Protein AF-0000000074538799 (afdb_homodimer)

InterPro domains:
  IPR007418 Protein of unknown function DUF474 [PIRSF015875] (1-147)

Sequence (294 aa):
MSDMYDYLKIVHIFSAIIFLGYVFFDVVIFSRLKGVLGDDFMRVKQAIGSRAIKIMPICLLLLVMTGGMMMSTWVGSKAGGYFETPLQKVFMAKVILALLIACGVIFNLTHKAFGKQPPRFMREHFHKIVLVFGFFIVLFAKVMFMVMSDMYDYLKIVHIFSAIIFLGYVFFDVVIFSRLKGVLGDDFMRVKQAIGSRAIKIMPICLLLLVMTGGMMMSTWVGSKAGGYFETPLQKVFMAKVILALLIACGVIFNLTHKAFGKQPPRFMREHFHKIVLVFGFFIVLFAKVMFMV

Solvent-accessible surface area (backbone atoms only — not comparable to full-atom values): 15377 Å² total; per-residue (Å²): 122,69,63,64,50,51,54,37,48,50,55,29,51,54,26,47,23,49,45,53,7,42,35,46,40,47,57,66,50,54,60,66,36,44,78,79,44,48,86,46,33,63,58,49,50,49,56,52,46,66,52,46,63,73,47,45,59,56,27,49,50,46,32,54,51,36,50,56,66,54,39,59,72,61,25,36,81,87,51,69,33,59,70,75,45,72,33,26,44,38,46,47,50,32,50,51,47,52,49,51,47,50,51,50,51,51,53,50,50,53,30,47,72,71,72,38,78,57,56,67,66,54,71,72,39,39,52,54,50,47,44,54,46,48,52,51,33,59,50,30,67,56,48,27,74,75,90,121,70,64,64,50,51,54,37,48,50,55,28,50,54,25,46,22,50,44,54,7,42,37,45,39,48,58,66,50,53,61,68,37,45,79,80,44,49,85,46,32,62,57,50,50,49,54,50,48,65,52,45,63,72,46,44,58,55,26,50,51,48,32,55,51,34,49,56,64,53,38,60,72,60,26,36,82,88,50,68,33,59,69,72,46,70,32,27,42,38,46,46,52,30,50,51,47,51,50,51,47,51,51,49,52,50,52,48,51,53,30,48,73,70,72,37,77,57,56,66,66,54,70,71,39,41,52,55,49,48,44,54,47,47,51,50,32,59,49,30,68,55,48,27,75,76,90

Radius of gyration: 20.39 Å; Cα contacts (8 Å, |Δi|>4): 268; chains: 2; bounding box: 51×55×40 Å

Secondary structure (DSSP, 8-state):
-HHHHHHHHHHHHHHHHHHHHHHHIIIIIGGGGHHHHGGGHHHHHHHHHHHHTTTHHHHHHHHHHHHHHHHHHHSBTTTTBSSSSHHHHHHHHHHHHHHHHHHHHHHHHHHHHTTPPPPHHHHHHHHHHHHHHHHHHHHHHHHTTT-/-HHHHHHHHHHHHHHHHHHHHHHHIIIIIGGGGHHHHGGGHHHHHHHHHHHHTTTHHHHHHHHHHHHHHHHHHHSBTTTTBSSSSHHHHHHHHHHHHHHHHHHHHHHHHHHHHTTPPPPHHHHHHHHHHHHHHHHHHHHHHHHTTT-

Foldseek 3Di:
DVPVLVVLVVLLVVLLCVQLVVLCCVPPPLVVCCVVCPPCSVVVVVVVVVVCVVPNLVSLVSNLVSLVVNVVVCADPVNPHQCDDLLSVLSVLLNVLSVVLNVLVVVCVVCVVVVHHPDPCCVVCVSVSNNVSSVSSVVSVPVSVVD/DVPVLVVLVVLLVVLLCVQLVVLCCVPPPLVVCCVVCPPCSVVVVVVVVVVCVVPNLVSLVSNLVSLVVNVVVCADPVNPHQCDDLLSVLSVLLNVLSVVLNVLVVVCVVCVVVVHHPDPCCVVCVSVSNNVSSVSSVVSVVVSVVD

Organism: Campylobacter curvus (strain 525.92) (NCBI:txid360105)

Structure (mmCIF, N/CA/C/O backbone):
data_AF-0000000074538799-model_v1
#
loop_
_entity.id
_entity.type
_entity.pdbx_description
1 polymer 'Membrane protein'
#
loop_
_atom_site.group_PDB
_atom_site.id
_atom_site.type_symbol
_atom_site.label_atom_id
_atom_site.label_alt_id
_atom_site.label_comp_id
_atom_site.label_asym_id
_atom_site.label_entity_id
_atom_site.label_seq_id
_atom_site.pdbx_PDB_ins_code
_atom_site.Cartn_x
_atom_site.Cartn_y
_atom_site.Cartn_z
_atom_site.occupancy
_atom_site.B_iso_or_equiv
_atom_site.auth_seq_id
_atom_site.auth_comp_id
_atom_site.auth_asym_id
_atom_site.auth_atom_id
_atom_site.pdbx_PDB_model_num
ATOM 1 N N . MET A 1 1 ? 10.828 -26.266 0.924 1 48 1 MET A N 1
ATOM 2 C CA . MET A 1 1 ? 11.383 -25 0.458 1 48 1 MET A CA 1
ATOM 3 C C . MET A 1 1 ? 10.281 -23.984 0.191 1 48 1 MET A C 1
ATOM 5 O O . MET A 1 1 ? 10.516 -22.766 0.242 1 48 1 MET A O 1
ATOM 9 N N . SER A 1 2 ? 8.93 -24.516 0.041 1 70.88 2 SER A N 1
ATOM 10 C CA . SER A 1 2 ? 7.707 -23.875 -0.432 1 70.88 2 SER A CA 1
ATOM 11 C C . SER A 1 2 ? 7.043 -23.062 0.678 1 70.88 2 SER A C 1
ATOM 13 O O . SER A 1 2 ? 6.652 -21.906 0.466 1 70.88 2 SER A O 1
ATOM 15 N N . ASP A 1 3 ? 7.398 -23.531 1.968 1 79.62 3 ASP A N 1
ATOM 16 C CA . ASP A 1 3 ? 6.656 -22.875 3.045 1 79.62 3 ASP A CA 1
ATOM 17 C C . ASP A 1 3 ? 7.312 -21.562 3.455 1 79.62 3 ASP A C 1
ATOM 19 O O . ASP A 1 3 ? 6.641 -20.547 3.57 1 79.62 3 ASP A O 1
ATOM 23 N N . MET A 1 4 ? 8.656 -21.641 3.602 1 86.56 4 MET A N 1
ATOM 24 C CA . MET A 1 4 ? 9.367 -20.422 4.008 1 86.56 4 MET A CA 1
ATOM 25 C C . MET A 1 4 ? 9.195 -19.328 2.965 1 86.56 4 MET A C 1
ATOM 27 O O . MET A 1 4 ? 9.039 -18.156 3.314 1 86.56 4 MET A O 1
ATOM 31 N N . TYR A 1 5 ? 9.164 -19.719 1.785 1 90.81 5 TYR A N 1
ATOM 32 C CA . TYR A 1 5 ? 9.008 -18.781 0.681 1 90.81 5 TYR A CA 1
ATOM 33 C C . TYR A 1 5 ? 7.668 -18.062 0.772 1 90.81 5 TYR A C 1
ATOM 35 O O . TYR A 1 5 ? 7.602 -16.844 0.596 1 90.81 5 TYR A O 1
ATOM 43 N N . ASP A 1 6 ? 6.746 -18.719 1.155 1 92.44 6 ASP A N 1
ATOM 44 C CA . ASP A 1 6 ? 5.414 -18.125 1.217 1 92.44 6 ASP A CA 1
ATOM 45 C C . ASP A 1 6 ? 5.293 -17.156 2.391 1 92.44 6 ASP A C 1
ATOM 47 O O . ASP A 1 6 ? 4.617 -16.141 2.291 1 92.44 6 ASP A O 1
ATOM 51 N N . TYR A 1 7 ? 5.973 -17.531 3.438 1 93.69 7 TYR A N 1
ATOM 52 C CA . TYR A 1 7 ? 5.961 -16.641 4.586 1 93.69 7 TYR A CA 1
ATOM 53 C C . TYR A 1 7 ? 6.73 -15.359 4.281 1 93.69 7 TYR A C 1
ATOM 55 O O . TYR A 1 7 ? 6.324 -14.266 4.699 1 93.69 7 TYR A O 1
ATOM 63 N N . LEU A 1 8 ? 7.797 -15.547 3.564 1 95.69 8 LEU A N 1
ATOM 64 C CA . LEU A 1 8 ? 8.578 -14.375 3.17 1 95.69 8 LEU A CA 1
ATOM 65 C C . LEU A 1 8 ? 7.77 -13.469 2.244 1 95.69 8 LEU A C 1
ATOM 67 O O . LEU A 1 8 ? 7.82 -12.242 2.367 1 95.69 8 LEU A O 1
ATOM 71 N N . LYS A 1 9 ? 6.988 -14.102 1.446 1 95.69 9 LYS A N 1
ATOM 72 C CA . LYS A 1 9 ? 6.141 -13.352 0.518 1 95.69 9 LYS A CA 1
ATOM 73 C C . LYS A 1 9 ? 5.102 -12.523 1.265 1 95.69 9 LYS A C 1
ATOM 75 O O . LYS A 1 9 ? 4.797 -11.398 0.871 1 95.69 9 LYS A O 1
ATOM 80 N N . ILE A 1 10 ? 4.586 -13.023 2.291 1 96.19 10 ILE A N 1
ATOM 81 C CA . ILE A 1 10 ? 3.576 -12.336 3.086 1 96.19 10 ILE A CA 1
ATOM 82 C C . ILE A 1 10 ? 4.18 -11.086 3.721 1 96.19 10 ILE A C 1
ATOM 84 O O . ILE A 1 10 ? 3.631 -9.992 3.596 1 96.19 10 ILE A O 1
ATOM 88 N N . VAL A 1 11 ? 5.312 -11.312 4.336 1 97.06 11 VAL A N 1
ATOM 89 C CA . VAL A 1 11 ? 5.98 -10.188 4.98 1 97.06 11 VAL A CA 1
ATOM 90 C C . VAL A 1 11 ? 6.355 -9.141 3.934 1 97.06 11 VAL A C 1
ATOM 92 O O . VAL A 1 11 ? 6.188 -7.938 4.156 1 97.06 11 VAL A O 1
ATOM 95 N N . HIS A 1 12 ? 6.836 -9.641 2.85 1 97.81 12 HIS A N 1
ATOM 96 C CA . HIS A 1 12 ? 7.258 -8.758 1.764 1 97.81 12 HIS A CA 1
ATOM 97 C C . HIS A 1 12 ? 6.094 -7.914 1.259 1 97.81 12 HIS A C 1
ATOM 99 O O . HIS A 1 12 ? 6.215 -6.691 1.147 1 97.81 12 HIS A O 1
ATOM 105 N N . ILE A 1 13 ? 4.949 -8.492 1.075 1 97.56 13 ILE A N 1
ATOM 106 C CA . ILE A 1 13 ? 3.799 -7.801 0.506 1 97.56 13 ILE A CA 1
ATOM 107 C C . ILE A 1 13 ? 3.275 -6.77 1.501 1 97.56 13 ILE A C 1
ATOM 109 O O . ILE A 1 13 ? 2.936 -5.645 1.118 1 97.56 13 ILE A O 1
ATOM 113 N N . PHE A 1 14 ? 3.246 -7.109 2.723 1 98.12 14 PHE A N 1
ATOM 114 C CA . PHE A 1 14 ? 2.797 -6.16 3.732 1 98.12 14 PHE A CA 1
ATOM 115 C C . PHE A 1 14 ? 3.732 -4.957 3.797 1 98.12 14 PHE A C 1
ATOM 117 O O . PHE A 1 14 ? 3.277 -3.812 3.85 1 98.12 14 PHE A O 1
ATOM 124 N N . SER A 1 15 ? 4.996 -5.23 3.789 1 98.12 15 SER A N 1
ATOM 125 C CA . SER A 1 15 ? 5.98 -4.152 3.826 1 98.12 15 SER A CA 1
ATOM 126 C C . SER A 1 15 ? 5.875 -3.268 2.588 1 98.12 15 SER A C 1
ATOM 128 O O . SER A 1 15 ? 6.004 -2.045 2.682 1 98.12 15 SER A O 1
ATOM 130 N N . ALA A 1 16 ? 5.633 -3.885 1.452 1 98.25 16 ALA A N 1
ATOM 131 C CA . ALA A 1 16 ? 5.496 -3.137 0.206 1 98.25 16 ALA A CA 1
ATOM 132 C C . ALA A 1 16 ? 4.27 -2.23 0.241 1 98.25 16 ALA A C 1
ATOM 134 O O . ALA A 1 16 ? 4.32 -1.085 -0.214 1 98.25 16 ALA A O 1
ATOM 135 N N . ILE A 1 17 ? 3.205 -2.668 0.798 1 98.44 17 ILE A N 1
ATOM 136 C CA . ILE A 1 17 ? 1.965 -1.905 0.893 1 98.44 17 ILE A CA 1
ATOM 137 C C . ILE A 1 17 ? 2.186 -0.668 1.76 1 98.44 17 ILE A C 1
ATOM 139 O O . ILE A 1 17 ? 1.803 0.441 1.378 1 98.44 17 ILE A O 1
ATOM 143 N N . ILE A 1 18 ? 2.852 -0.889 2.848 1 98.12 18 ILE A N 1
ATOM 144 C CA . ILE A 1 18 ? 3.068 0.213 3.779 1 98.12 18 ILE A CA 1
ATOM 145 C C . ILE A 1 18 ? 4.043 1.218 3.172 1 98.12 18 ILE A C 1
ATOM 147 O O . ILE A 1 18 ? 3.781 2.424 3.17 1 98.12 18 ILE A O 1
ATOM 151 N N . PHE A 1 19 ? 5.137 0.738 2.637 1 98.44 19 PHE A N 1
ATOM 152 C CA . PHE A 1 19 ? 6.203 1.596 2.135 1 98.44 19 PHE A CA 1
ATOM 153 C C . PHE A 1 19 ? 5.734 2.387 0.919 1 98.44 19 PHE A C 1
ATOM 155 O O . PHE A 1 19 ? 5.793 3.619 0.916 1 98.44 19 PHE A O 1
ATOM 162 N N . LEU A 1 20 ? 5.23 1.694 -0.085 1 98 20 LEU A N 1
ATOM 163 C CA . LEU A 1 20 ? 4.844 2.367 -1.32 1 98 20 LEU A CA 1
ATOM 164 C C . LEU A 1 20 ? 3.541 3.137 -1.136 1 98 20 LEU A C 1
ATOM 166 O O . LEU A 1 20 ? 3.32 4.16 -1.788 1 98 20 LEU A O 1
ATOM 170 N N . GLY A 1 21 ? 2.709 2.639 -0.245 1 97.5 21 GLY A N 1
ATOM 171 C CA . GLY A 1 21 ? 1.504 3.383 0.082 1 97.5 21 GLY A CA 1
ATOM 172 C C . GLY A 1 21 ? 1.788 4.754 0.665 1 97.5 21 GLY A C 1
ATOM 173 O O . GLY A 1 21 ? 1.145 5.738 0.293 1 97.5 21 GLY A O 1
ATOM 174 N N . TYR A 1 22 ? 2.74 4.809 1.587 1 97.44 22 TYR A N 1
ATOM 175 C CA . TYR A 1 22 ? 3.127 6.09 2.172 1 97.44 22 TYR A CA 1
ATOM 176 C C . TYR A 1 22 ? 3.686 7.027 1.109 1 97.44 22 TYR A C 1
ATOM 178 O O . TYR A 1 22 ? 3.361 8.219 1.09 1 97.44 22 TYR A O 1
ATOM 186 N N . VAL A 1 23 ? 4.559 6.477 0.309 1 97.12 23 VAL A N 1
ATOM 187 C CA . VAL A 1 23 ? 5.184 7.301 -0.721 1 97.12 23 VAL A CA 1
ATOM 188 C C . VAL A 1 23 ? 4.117 7.852 -1.662 1 97.12 23 VAL A C 1
ATOM 190 O O . VAL A 1 23 ? 4.184 9.008 -2.082 1 97.12 23 VAL A O 1
ATOM 193 N N . PHE A 1 24 ? 3.176 7.074 -2.031 1 97.56 24 PHE A N 1
ATOM 194 C CA . PHE A 1 24 ? 2.074 7.531 -2.871 1 97.56 24 PHE A CA 1
ATOM 195 C C . PHE A 1 24 ? 1.302 8.656 -2.189 1 97.56 24 PHE A C 1
ATOM 197 O O . PHE A 1 24 ? 0.98 9.664 -2.816 1 97.56 24 PHE A O 1
ATOM 204 N N . PHE A 1 25 ? 0.99 8.461 -0.889 1 97.31 25 PHE A N 1
ATOM 205 C CA . PHE A 1 25 ? 0.303 9.5 -0.127 1 97.31 25 PHE A CA 1
ATOM 206 C C . PHE A 1 25 ? 1.076 10.812 -0.178 1 97.31 25 PHE A C 1
ATOM 208 O O . PHE A 1 25 ? 0.503 11.859 -0.462 1 97.31 25 PHE A O 1
ATOM 215 N N . ASP A 1 26 ? 2.318 10.664 0.068 1 96.38 26 ASP A N 1
ATOM 216 C CA . ASP A 1 26 ? 3.16 11.859 0.155 1 96.38 26 ASP A CA 1
ATOM 217 C C . ASP A 1 26 ? 3.211 12.594 -1.182 1 96.38 26 ASP A C 1
ATOM 219 O O . ASP A 1 26 ? 3.012 13.812 -1.233 1 96.38 26 ASP A O 1
ATOM 223 N N . VAL A 1 27 ? 3.367 11.859 -2.217 1 96.5 27 VAL A N 1
ATOM 224 C CA . VAL A 1 27 ? 3.633 12.453 -3.525 1 96.5 27 VAL A CA 1
ATOM 225 C C . VAL A 1 27 ? 2.318 12.883 -4.176 1 96.5 27 VAL A C 1
ATOM 227 O O . VAL A 1 27 ? 2.246 13.938 -4.809 1 96.5 27 VAL A O 1
ATOM 230 N N . VAL A 1 28 ? 1.277 12.148 -4 1 96.56 28 VAL A N 1
ATOM 231 C CA . VAL A 1 28 ? 0.076 12.367 -4.801 1 96.56 28 VAL A CA 1
ATOM 232 C C . VAL A 1 28 ? -0.962 13.125 -3.971 1 96.56 28 VAL A C 1
ATOM 234 O O . VAL A 1 28 ? -1.712 13.945 -4.504 1 96.56 28 VAL A O 1
ATOM 237 N N . ILE A 1 29 ? -1.035 12.859 -2.695 1 96.25 29 ILE A N 1
ATOM 238 C CA . ILE A 1 29 ? -2.104 13.445 -1.888 1 96.25 29 ILE A CA 1
ATOM 239 C C . ILE A 1 29 ? -1.568 14.641 -1.108 1 96.25 29 ILE A C 1
ATOM 241 O O . ILE A 1 29 ? -2.01 15.773 -1.319 1 96.25 29 ILE A O 1
ATOM 245 N N . PHE A 1 30 ? -0.534 14.43 -0.367 1 96.5 30 PHE A N 1
ATOM 246 C CA . PHE A 1 30 ? -0.079 15.477 0.541 1 96.5 30 PHE A CA 1
ATOM 247 C C . PHE A 1 30 ? 0.522 16.641 -0.236 1 96.5 30 PHE A C 1
ATOM 249 O O . PHE A 1 30 ? 0.307 17.812 0.114 1 96.5 30 PHE A O 1
ATOM 256 N N . SER A 1 31 ? 1.26 16.344 -1.238 1 94.56 31 SER A N 1
ATOM 257 C CA . SER A 1 31 ? 1.945 17.375 -2.008 1 94.56 31 SER A CA 1
ATOM 258 C C . SER A 1 31 ? 0.955 18.375 -2.604 1 94.56 31 SER A C 1
ATOM 260 O O . SER A 1 31 ? 1.318 19.516 -2.91 1 94.56 31 SER A O 1
ATOM 262 N N . ARG A 1 32 ? -0.292 18 -2.695 1 95.69 32 ARG A N 1
ATOM 263 C CA . ARG A 1 32 ? -1.302 18.859 -3.305 1 95.69 32 ARG A CA 1
ATOM 264 C C . ARG A 1 32 ? -1.981 19.734 -2.258 1 95.69 32 ARG A C 1
ATOM 266 O O . ARG A 1 32 ? -2.854 20.547 -2.588 1 95.69 32 ARG A O 1
ATOM 273 N N . LEU A 1 33 ? -1.51 19.672 -1.088 1 96.38 33 LEU A N 1
ATOM 274 C CA . LEU A 1 33 ? -2.164 20.406 -0.019 1 96.38 33 LEU A CA 1
ATOM 275 C C . LEU A 1 33 ? -1.4 21.688 0.298 1 96.38 33 LEU A C 1
ATOM 277 O O . LEU A 1 33 ? -1.715 22.391 1.27 1 96.38 33 LEU A O 1
ATOM 281 N N . LYS A 1 34 ? -0.417 21.953 -0.467 1 94.44 34 LYS A N 1
ATOM 282 C CA . LYS A 1 34 ? 0.382 23.156 -0.236 1 94.44 34 LYS A CA 1
ATOM 283 C C . LYS A 1 34 ? -0.492 24.406 -0.24 1 94.44 34 LYS A C 1
ATOM 285 O O . LYS A 1 34 ? -0.35 25.266 0.627 1 94.44 34 LYS A O 1
ATOM 290 N N . GLY A 1 35 ? -1.413 24.469 -1.16 1 94.12 35 GLY A N 1
ATOM 291 C CA . GLY A 1 35 ? -2.285 25.625 -1.271 1 94.12 35 GLY A CA 1
ATOM 292 C C . GLY A 1 35 ? -3.299 25.719 -0.146 1 94.12 35 GLY A C 1
ATOM 293 O O . GLY A 1 35 ? -3.635 26.828 0.302 1 94.12 35 GLY A O 1
ATOM 294 N N . VAL A 1 36 ? -3.697 24.719 0.339 1 94 36 VAL A N 1
ATOM 295 C CA . VAL A 1 36 ? -4.746 24.656 1.351 1 94 36 VAL A CA 1
ATOM 296 C C . VAL A 1 36 ? -4.152 24.922 2.73 1 94 36 VAL A C 1
ATOM 298 O O . VAL A 1 36 ? -4.746 25.641 3.543 1 94 36 VAL A O 1
ATOM 301 N N . LEU A 1 37 ? -2.926 24.406 2.932 1 95.38 37 LEU A N 1
ATOM 302 C CA . LEU A 1 37 ? -2.316 24.516 4.25 1 95.38 37 LEU A CA 1
ATOM 303 C C . LEU A 1 37 ? -1.502 25.797 4.367 1 95.38 37 LEU A C 1
ATOM 305 O O . LEU A 1 37 ? -1.246 26.281 5.473 1 95.38 37 LEU A O 1
ATOM 309 N N . GLY A 1 38 ? -1.072 26.328 3.26 1 93.94 38 GLY A N 1
ATOM 310 C CA . GLY A 1 38 ? -0.306 27.562 3.268 1 93.94 38 GLY A CA 1
ATOM 311 C C . GLY A 1 38 ? 0.98 27.453 4.066 1 93.94 38 GLY A C 1
ATOM 312 O O . GLY A 1 38 ? 1.796 26.562 3.828 1 93.94 38 GLY A O 1
ATOM 313 N N . ASP A 1 39 ? 1.052 28.266 5.078 1 91.94 39 ASP A N 1
ATOM 314 C CA . ASP A 1 39 ? 2.279 28.375 5.859 1 91.94 39 ASP A CA 1
ATOM 315 C C . ASP A 1 39 ? 2.459 27.156 6.762 1 91.94 39 ASP A C 1
ATOM 317 O O . ASP A 1 39 ? 3.57 26.859 7.211 1 91.94 39 ASP A O 1
ATOM 321 N N . ASP A 1 40 ? 1.372 26.422 6.945 1 94.38 40 ASP A N 1
ATOM 322 C CA . ASP A 1 40 ? 1.433 25.266 7.844 1 94.38 40 ASP A CA 1
ATOM 323 C C . ASP A 1 40 ? 1.934 24.031 7.113 1 94.38 40 ASP A C 1
ATOM 325 O O . ASP A 1 40 ? 2.232 23.016 7.738 1 94.38 40 ASP A O 1
ATOM 329 N N . PHE A 1 41 ? 2.072 24.188 5.863 1 95.62 41 PHE A N 1
ATOM 330 C CA . PHE A 1 41 ? 2.41 23.047 5.035 1 95.62 41 PHE A CA 1
ATOM 331 C C . PHE A 1 41 ? 3.713 22.406 5.5 1 95.62 41 PHE A C 1
ATOM 333 O O . PHE A 1 41 ? 3.77 21.188 5.723 1 95.62 41 PHE A O 1
ATOM 340 N N . MET A 1 42 ? 4.711 23.203 5.691 1 93.56 42 MET A N 1
ATOM 341 C CA . MET A 1 42 ? 6.02 22.672 6.066 1 93.56 42 MET A CA 1
ATOM 342 C C . MET A 1 42 ? 5.996 22.109 7.48 1 93.56 42 MET A C 1
ATOM 344 O O . MET A 1 42 ? 6.648 21.109 7.762 1 93.56 42 MET A O 1
ATOM 348 N N . ARG A 1 43 ? 5.273 22.719 8.297 1 94.62 43 ARG A N 1
ATOM 349 C CA . ARG A 1 43 ? 5.145 22.234 9.664 1 94.62 43 ARG A CA 1
ATOM 350 C C . ARG A 1 43 ? 4.488 20.859 9.711 1 94.62 43 ARG A C 1
ATOM 352 O O . ARG A 1 43 ? 4.957 19.969 10.422 1 94.62 43 ARG A O 1
ATOM 359 N N . VAL A 1 44 ? 3.438 20.766 8.945 1 96.38 44 VAL A N 1
ATOM 360 C CA . VAL A 1 44 ? 2.713 19.5 8.906 1 96.38 44 VAL A CA 1
ATOM 361 C C . VAL A 1 44 ? 3.574 18.438 8.234 1 96.38 44 VAL A C 1
ATOM 363 O O . VAL A 1 44 ? 3.625 17.297 8.695 1 96.38 44 VAL A O 1
ATOM 366 N N . LYS A 1 45 ? 4.227 18.812 7.172 1 94.44 45 LYS A N 1
ATOM 367 C CA . LYS A 1 45 ? 5.133 17.891 6.48 1 94.44 45 LYS A CA 1
ATOM 368 C C . LYS A 1 45 ? 6.195 17.344 7.434 1 94.44 45 LYS A C 1
ATOM 370 O O . LYS A 1 45 ? 6.492 16.156 7.422 1 94.44 45 LYS A O 1
ATOM 375 N N . GLN A 1 46 ? 6.754 18.172 8.203 1 93.44 46 GLN A N 1
ATOM 376 C CA . GLN A 1 46 ? 7.781 17.781 9.164 1 93.44 46 GLN A CA 1
ATOM 377 C C . GLN A 1 46 ? 7.211 16.875 10.242 1 93.44 46 GLN A C 1
ATOM 379 O O . GLN A 1 46 ? 7.863 15.914 10.672 1 93.44 46 GLN A O 1
ATOM 384 N N . ALA A 1 47 ? 6.008 17.219 10.688 1 95.94 47 ALA A N 1
ATOM 385 C CA . ALA A 1 47 ? 5.352 16.391 11.703 1 95.94 47 ALA A CA 1
ATOM 386 C C . ALA A 1 47 ? 5.102 14.977 11.172 1 95.94 47 ALA A C 1
ATOM 388 O O . ALA A 1 47 ? 5.406 13.992 11.852 1 95.94 47 ALA A O 1
ATOM 389 N N . ILE A 1 48 ? 4.582 14.906 9.945 1 96.06 48 ILE A N 1
ATOM 390 C CA . ILE A 1 48 ? 4.336 13.609 9.312 1 96.06 48 ILE A CA 1
ATOM 391 C C . ILE A 1 48 ? 5.66 12.875 9.117 1 96.06 48 ILE A C 1
ATOM 393 O O . ILE A 1 48 ? 5.766 11.688 9.422 1 96.06 48 ILE A O 1
ATOM 397 N N . GLY A 1 49 ? 6.641 13.625 8.602 1 93.69 49 GLY A N 1
ATOM 398 C CA . GLY A 1 49 ? 7.953 13.047 8.359 1 93.69 49 GLY A CA 1
ATOM 399 C C . GLY A 1 49 ? 8.602 12.5 9.617 1 93.69 49 GLY A C 1
ATOM 400 O O . GLY A 1 49 ? 9.273 11.461 9.578 1 93.69 49 GLY A O 1
ATOM 401 N N . SER A 1 50 ? 8.43 13.109 10.719 1 93 50 SER A N 1
ATOM 402 C CA . SER A 1 50 ? 9.047 12.711 11.984 1 93 50 SER A CA 1
ATOM 403 C C . SER A 1 50 ? 8.492 11.383 12.477 1 93 50 SER A C 1
ATOM 405 O O . SER A 1 50 ? 9.188 10.625 13.156 1 93 50 SER A O 1
ATOM 407 N N . ARG A 1 51 ? 7.277 11.109 12.117 1 95.25 51 ARG A N 1
ATOM 408 C CA . ARG A 1 51 ? 6.68 9.828 12.484 1 95.25 51 ARG A CA 1
ATOM 409 C C . ARG A 1 51 ? 6.992 8.766 11.438 1 95.25 51 ARG A C 1
ATOM 411 O O . ARG A 1 51 ? 7.312 7.625 11.789 1 95.25 51 ARG A O 1
ATOM 418 N N . ALA A 1 52 ? 6.934 9.188 10.219 1 95.12 52 ALA A N 1
ATOM 419 C CA . ALA A 1 52 ? 7.156 8.266 9.109 1 95.12 52 ALA A CA 1
ATOM 420 C C . ALA A 1 52 ? 8.57 7.688 9.148 1 95.12 52 ALA A C 1
ATOM 422 O O . ALA A 1 52 ? 8.781 6.523 8.805 1 95.12 52 ALA A O 1
ATOM 423 N N . ILE A 1 53 ? 9.547 8.43 9.586 1 93.19 53 ILE A N 1
ATOM 424 C CA . ILE A 1 53 ? 10.945 8.031 9.562 1 93.19 53 ILE A CA 1
ATOM 425 C C . ILE A 1 53 ? 11.18 6.887 10.547 1 93.19 53 ILE A C 1
ATOM 427 O O . ILE A 1 53 ? 12.156 6.148 10.43 1 93.19 53 ILE A O 1
ATOM 431 N N . LYS A 1 54 ? 10.312 6.688 11.461 1 94.38 54 LYS A N 1
ATOM 432 C CA . LYS A 1 54 ? 10.438 5.613 12.438 1 94.38 54 LYS A CA 1
ATOM 433 C C . LYS A 1 54 ? 9.906 4.293 11.875 1 94.38 54 LYS A C 1
ATOM 435 O O . LYS A 1 54 ? 10.219 3.223 12.398 1 94.38 54 LYS A O 1
ATOM 440 N N . ILE A 1 55 ? 9.188 4.344 10.812 1 96.25 55 ILE A N 1
ATOM 441 C CA . ILE A 1 55 ? 8.5 3.164 10.305 1 96.25 55 ILE A CA 1
ATOM 442 C C . ILE A 1 55 ? 9.055 2.787 8.938 1 96.25 55 ILE A C 1
ATOM 444 O O . ILE A 1 55 ? 9.344 1.616 8.68 1 96.25 55 ILE A O 1
ATOM 448 N N . MET A 1 56 ? 9.273 3.748 8.055 1 96.12 56 MET A N 1
ATOM 449 C CA . MET A 1 56 ? 9.562 3.518 6.645 1 96.12 56 MET A CA 1
ATOM 450 C C . MET A 1 56 ? 10.914 2.828 6.469 1 96.12 56 MET A C 1
ATOM 452 O O . MET A 1 56 ? 11.031 1.88 5.691 1 96.12 56 MET A O 1
ATOM 456 N N . PRO A 1 57 ? 11.945 3.184 7.219 1 95.19 57 PRO A N 1
ATOM 457 C CA . PRO A 1 57 ? 13.211 2.461 7.066 1 95.19 57 PRO A CA 1
ATOM 458 C C . PRO A 1 57 ? 13.102 0.99 7.461 1 95.19 57 PRO A C 1
ATOM 460 O O . PRO A 1 57 ? 13.766 0.137 6.863 1 95.19 57 PRO A O 1
ATOM 463 N N . ILE A 1 58 ? 12.297 0.739 8.445 1 97 58 ILE A N 1
ATOM 464 C CA . ILE A 1 58 ? 12.078 -0.638 8.883 1 97 58 ILE A CA 1
ATOM 465 C C . ILE A 1 58 ? 11.367 -1.417 7.773 1 97 58 ILE A C 1
ATOM 467 O O . ILE A 1 58 ? 11.758 -2.543 7.453 1 97 58 ILE A O 1
ATOM 471 N N . CYS A 1 59 ? 10.375 -0.832 7.184 1 97.62 59 CYS A N 1
ATOM 472 C CA . CYS A 1 59 ? 9.664 -1.47 6.082 1 97.62 59 CYS A CA 1
ATOM 473 C C . CYS A 1 59 ? 10.602 -1.744 4.91 1 97.62 59 CYS A C 1
ATOM 475 O O . CYS A 1 59 ? 10.555 -2.818 4.309 1 97.62 59 CYS A O 1
ATOM 477 N N . LEU A 1 60 ? 11.398 -0.808 4.637 1 97.69 60 LEU A N 1
ATOM 478 C CA . LEU A 1 60 ? 12.344 -0.984 3.537 1 97.69 60 LEU A CA 1
ATOM 479 C C . LEU A 1 60 ? 13.359 -2.074 3.861 1 97.69 60 LEU A C 1
ATOM 481 O O . LEU A 1 60 ? 13.711 -2.877 2.994 1 97.69 60 LEU A O 1
ATOM 485 N N . LEU A 1 61 ? 13.859 -2.129 5.078 1 97.31 61 LEU A N 1
ATOM 486 C CA . LEU A 1 61 ? 14.789 -3.174 5.504 1 97.31 61 LEU A CA 1
ATOM 487 C C . LEU A 1 61 ? 14.164 -4.555 5.348 1 97.31 61 LEU A C 1
ATOM 489 O O . LEU A 1 61 ? 14.797 -5.477 4.832 1 97.31 61 LEU A O 1
ATOM 493 N N . LEU A 1 62 ? 12.938 -4.66 5.746 1 98 62 LEU A N 1
ATOM 494 C CA . LEU A 1 62 ? 12.219 -5.922 5.602 1 98 62 LEU A CA 1
ATOM 495 C C . LEU A 1 62 ? 12.047 -6.281 4.129 1 98 62 LEU A C 1
ATOM 497 O O . LEU A 1 62 ? 12.172 -7.449 3.754 1 98 62 LEU A O 1
ATOM 501 N N . LEU A 1 63 ? 11.781 -5.316 3.318 1 97.94 63 LEU A N 1
ATOM 502 C CA . LEU A 1 63 ? 11.617 -5.543 1.887 1 97.94 63 LEU A CA 1
ATOM 503 C C . LEU A 1 63 ? 12.898 -6.098 1.274 1 97.94 63 LEU A C 1
ATOM 505 O O . LEU A 1 63 ? 12.867 -7.102 0.558 1 97.94 63 LEU A O 1
ATOM 509 N N . VAL A 1 64 ? 14 -5.473 1.597 1 97.12 64 VAL A N 1
ATOM 510 C CA . VAL A 1 64 ? 15.273 -5.871 1.019 1 97.12 64 VAL A CA 1
ATOM 511 C C . VAL A 1 64 ? 15.688 -7.238 1.562 1 97.12 64 VAL A C 1
ATOM 513 O O . VAL A 1 64 ? 16.156 -8.094 0.812 1 97.12 64 VAL A O 1
ATOM 516 N N . MET A 1 65 ? 15.445 -7.449 2.793 1 96.81 65 MET A N 1
ATOM 517 C CA . MET A 1 65 ? 15.828 -8.719 3.414 1 96.81 65 MET A CA 1
ATOM 518 C C . MET A 1 65 ? 14.984 -9.867 2.873 1 96.81 65 MET A C 1
ATOM 520 O O . MET A 1 65 ? 15.516 -10.898 2.473 1 96.81 65 MET A O 1
ATOM 524 N N . THR A 1 66 ? 13.734 -9.711 2.893 1 97.12 66 THR A N 1
ATOM 525 C CA . THR A 1 66 ? 12.859 -10.766 2.4 1 97.12 66 THR A CA 1
ATOM 526 C C . THR A 1 66 ? 13.047 -10.969 0.899 1 97.12 66 THR A C 1
ATOM 528 O O . THR A 1 66 ? 13.062 -12.102 0.416 1 97.12 66 THR A O 1
ATOM 531 N N . GLY A 1 67 ? 13.148 -9.898 0.154 1 96 67 GLY A N 1
ATOM 532 C CA . GLY A 1 67 ? 13.453 -10.016 -1.264 1 96 67 GLY A CA 1
ATOM 533 C C . GLY A 1 67 ? 14.742 -10.758 -1.538 1 96 67 GLY A C 1
ATOM 534 O O . GLY A 1 67 ? 14.812 -11.586 -2.447 1 96 67 GLY A O 1
ATOM 535 N N . GLY A 1 68 ? 15.766 -10.461 -0.793 1 94.31 68 GLY A N 1
ATOM 536 C CA . GLY A 1 68 ? 17.047 -11.133 -0.93 1 94.31 68 GLY A CA 1
ATOM 537 C C . GLY A 1 68 ? 16.984 -12.617 -0.639 1 94.31 68 GLY A C 1
ATOM 538 O O . GLY A 1 68 ? 17.594 -13.422 -1.34 1 94.31 68 GLY A O 1
ATOM 539 N N . MET A 1 69 ? 16.25 -12.922 0.312 1 93.62 69 MET A N 1
ATOM 540 C CA . MET A 1 69 ? 16.094 -14.328 0.689 1 93.62 69 MET A CA 1
ATOM 541 C C . MET A 1 69 ? 15.328 -15.094 -0.373 1 93.62 69 MET A C 1
ATOM 543 O O . MET A 1 69 ? 15.602 -16.266 -0.622 1 93.62 69 MET A O 1
ATOM 547 N N . MET A 1 70 ? 14.391 -14.422 -0.999 1 93.5 70 MET A N 1
ATOM 548 C CA . MET A 1 70 ? 13.578 -15.086 -2.016 1 93.5 70 MET A CA 1
ATOM 549 C C . MET A 1 70 ? 14.32 -15.141 -3.348 1 93.5 70 MET A C 1
ATOM 551 O O . MET A 1 70 ? 13.984 -15.953 -4.215 1 93.5 70 MET A O 1
ATOM 555 N N . MET A 1 71 ? 15.266 -14.344 -3.49 1 92.62 71 MET A N 1
ATOM 556 C CA . MET A 1 71 ? 15.984 -14.195 -4.75 1 92.62 71 MET A CA 1
ATOM 557 C C . MET A 1 71 ? 16.688 -15.492 -5.133 1 92.62 71 MET A C 1
ATOM 559 O O . MET A 1 71 ? 16.766 -15.836 -6.312 1 92.62 71 MET A O 1
ATOM 563 N N . SER A 1 72 ? 17.109 -16.281 -4.188 1 87.38 72 SER A N 1
ATOM 564 C CA . SER A 1 72 ? 17.875 -17.5 -4.422 1 87.38 72 SER A CA 1
ATOM 565 C C . SER A 1 72 ? 17.047 -18.531 -5.168 1 87.38 72 SER A C 1
ATO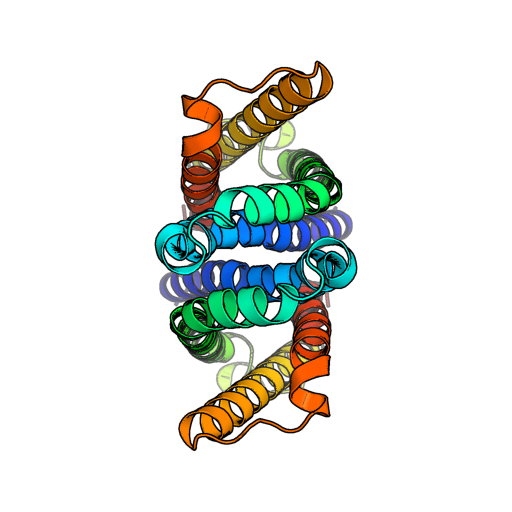M 567 O O . SER A 1 72 ? 17.609 -19.438 -5.809 1 87.38 72 SER A O 1
ATOM 569 N N . THR A 1 73 ? 15.797 -18.328 -5.152 1 88.06 73 THR A N 1
ATOM 570 C CA . THR A 1 73 ? 14.906 -19.281 -5.809 1 88.06 73 THR A CA 1
ATOM 571 C C . THR A 1 73 ? 14.891 -19.047 -7.32 1 88.06 73 THR A C 1
ATOM 573 O O . THR A 1 73 ? 14.711 -20 -8.094 1 88.06 73 THR A O 1
ATOM 576 N N . TRP A 1 74 ? 15.117 -17.875 -7.711 1 89 74 TRP A N 1
ATOM 577 C CA . TRP A 1 74 ? 14.883 -17.547 -9.117 1 89 74 TRP A CA 1
ATOM 578 C C . TRP A 1 74 ? 16.188 -17.219 -9.828 1 89 74 TRP A C 1
ATOM 580 O O . TRP A 1 74 ? 16.25 -17.266 -11.062 1 89 74 TRP A O 1
ATOM 590 N N . VAL A 1 75 ? 17.094 -16.875 -9.07 1 88.19 75 VAL A N 1
ATOM 591 C CA . VAL A 1 75 ? 18.375 -16.516 -9.672 1 88.19 75 VAL A CA 1
ATOM 592 C C . VAL A 1 75 ? 19.516 -17.141 -8.875 1 88.19 75 VAL A C 1
ATOM 594 O O . VAL A 1 75 ? 19.297 -17.625 -7.754 1 88.19 75 VAL A O 1
ATOM 597 N N . GLY A 1 76 ? 20.688 -17.156 -9.547 1 85.31 76 GLY A N 1
ATOM 598 C CA . GLY A 1 76 ? 21.859 -17.734 -8.898 1 85.31 76 GLY A CA 1
ATOM 599 C C . GLY A 1 76 ? 22.406 -18.953 -9.625 1 85.31 76 GLY A C 1
ATOM 600 O O . GLY A 1 76 ? 21.891 -19.328 -10.672 1 85.31 76 GLY A O 1
ATOM 601 N N . SER A 1 77 ? 23.438 -19.578 -9.008 1 79.88 77 SER A N 1
ATOM 602 C CA . SER A 1 77 ? 24.094 -20.734 -9.602 1 79.88 77 SER A CA 1
ATOM 603 C C . SER A 1 77 ? 23.172 -21.938 -9.68 1 79.88 77 SER A C 1
ATOM 605 O O . SER A 1 77 ? 23.141 -22.656 -10.688 1 79.88 77 SER A O 1
ATOM 607 N N . LYS A 1 78 ? 22.391 -21.922 -8.75 1 83.25 78 LYS A N 1
ATOM 608 C CA . LYS A 1 78 ? 21.469 -23.062 -8.703 1 83.25 78 LYS A CA 1
ATOM 609 C C . LYS A 1 78 ? 20.344 -22.891 -9.711 1 83.25 78 LYS A C 1
ATOM 611 O O . LYS A 1 78 ? 19.812 -23.875 -10.219 1 83.25 78 LYS A O 1
ATOM 616 N N . ALA A 1 79 ? 19.984 -21.656 -10.078 1 83.44 79 ALA A N 1
ATOM 617 C CA . ALA A 1 79 ? 18.875 -21.375 -10.984 1 83.44 79 ALA A CA 1
ATOM 618 C C . ALA A 1 79 ? 19.375 -21.188 -12.414 1 83.44 79 ALA A C 1
ATOM 620 O O . ALA A 1 79 ? 18.594 -20.844 -13.312 1 83.44 79 ALA A O 1
ATOM 621 N N . GLY A 1 80 ? 20.688 -21.391 -12.656 1 85.31 8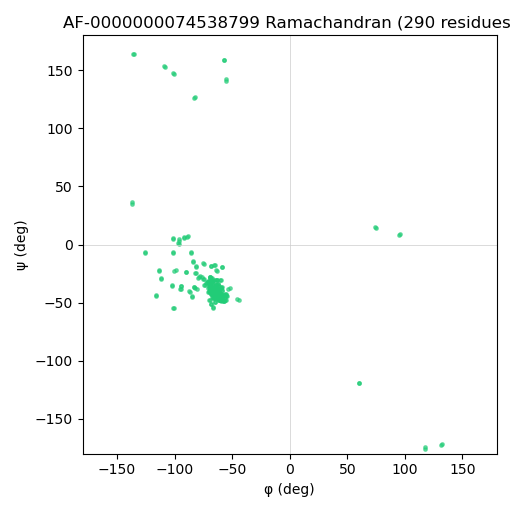0 GLY A N 1
ATOM 622 C CA . GLY A 1 80 ? 21.219 -21.344 -14.016 1 85.31 80 GLY A CA 1
ATOM 623 C C . GLY A 1 80 ? 21.781 -19.984 -14.391 1 85.31 80 GLY A C 1
ATOM 624 O O . GLY A 1 80 ? 21.906 -19.672 -15.578 1 85.31 80 GLY A O 1
ATOM 625 N N . GLY A 1 81 ? 21.859 -19.125 -13.438 1 89.38 81 GLY A N 1
ATOM 626 C CA . GLY A 1 81 ? 22.484 -17.844 -13.734 1 89.38 81 GLY A CA 1
ATOM 627 C C . GLY A 1 81 ? 21.672 -16.656 -13.242 1 89.38 81 GLY A C 1
ATOM 628 O O . GLY A 1 81 ? 20.703 -16.828 -12.516 1 89.38 81 GLY A O 1
ATOM 629 N N . TYR A 1 82 ? 22.141 -15.438 -13.656 1 90.25 82 TYR A N 1
ATOM 630 C CA . TYR A 1 82 ? 21.516 -14.203 -13.195 1 90.25 82 TYR A CA 1
ATOM 631 C C . TYR A 1 82 ? 20.797 -13.484 -14.328 1 90.25 82 TYR A C 1
ATOM 633 O O . TYR A 1 82 ? 19.812 -12.773 -14.102 1 90.25 82 TYR A O 1
ATOM 641 N N . PHE A 1 83 ? 21.266 -13.641 -15.539 1 93 83 PHE A N 1
ATOM 642 C CA . PHE A 1 83 ? 20.719 -12.891 -16.672 1 93 83 PHE A CA 1
ATOM 643 C C . PHE A 1 83 ? 20.547 -13.805 -17.875 1 93 83 PHE A C 1
ATOM 645 O O . PHE A 1 83 ? 20.75 -13.383 -19.016 1 93 83 PHE A O 1
ATOM 652 N N . GLU A 1 84 ? 20.188 -15.016 -17.719 1 91.81 84 GLU A N 1
ATOM 653 C CA . GLU A 1 84 ? 20.172 -15.992 -18.812 1 91.81 84 GLU A CA 1
ATOM 654 C C . GLU A 1 84 ? 18.781 -16.094 -19.453 1 91.81 84 GLU A C 1
ATOM 656 O O . GLU A 1 84 ? 18.672 -16.25 -20.656 1 91.81 84 GLU A O 1
ATOM 661 N N . THR A 1 85 ? 17.797 -16.031 -18.703 1 92.44 85 THR A N 1
ATOM 662 C CA . THR A 1 85 ? 16.422 -16.156 -19.172 1 92.44 85 THR A CA 1
ATOM 663 C C . THR A 1 85 ? 15.695 -14.82 -19.109 1 92.44 85 THR A C 1
ATOM 665 O O . THR A 1 85 ? 16.125 -13.914 -18.375 1 92.44 85 THR A O 1
ATOM 668 N N . PRO A 1 86 ? 14.727 -14.664 -19.969 1 94.12 86 PRO A N 1
ATOM 669 C CA . PRO A 1 86 ? 13.93 -13.438 -19.875 1 94.12 86 PRO A CA 1
ATOM 670 C C . PRO A 1 86 ? 13.383 -13.195 -18.469 1 94.12 86 PRO A C 1
ATOM 672 O O . PRO A 1 86 ? 13.297 -12.047 -18.016 1 94.12 86 PRO A O 1
ATOM 675 N N . LEU A 1 87 ? 12.969 -14.242 -17.75 1 93.62 87 LEU A N 1
ATOM 676 C CA . LEU A 1 87 ? 12.492 -14.125 -16.375 1 93.62 87 LEU A CA 1
ATOM 677 C C . LEU A 1 87 ? 13.57 -13.523 -15.469 1 93.62 87 LEU A C 1
ATOM 679 O O . LEU A 1 87 ? 13.305 -12.594 -14.711 1 93.62 87 LEU A O 1
ATOM 683 N N . GLN A 1 88 ? 14.742 -14 -15.609 1 93.81 88 GLN A N 1
ATOM 684 C CA . GLN A 1 88 ? 15.852 -13.539 -14.773 1 93.81 88 GLN A CA 1
ATOM 685 C C . GLN A 1 88 ? 16.203 -12.086 -15.086 1 93.81 88 GLN A C 1
ATOM 687 O O . GLN A 1 88 ? 16.562 -11.32 -14.188 1 93.81 88 GLN A O 1
ATOM 692 N N . LYS A 1 89 ? 16.109 -11.703 -16.328 1 95.56 89 LYS A N 1
ATOM 693 C CA . LYS A 1 89 ? 16.422 -10.336 -16.719 1 95.56 89 LYS A CA 1
ATOM 694 C C . LYS A 1 89 ? 15.445 -9.344 -16.094 1 95.56 89 LYS A C 1
ATOM 696 O O . LYS A 1 89 ? 15.852 -8.312 -15.555 1 95.56 89 LYS A O 1
ATOM 701 N N . VAL A 1 90 ? 14.164 -9.648 -16.156 1 95.75 90 VAL A N 1
ATOM 702 C CA . VAL A 1 90 ? 13.141 -8.797 -15.57 1 95.75 90 VAL A CA 1
ATOM 703 C C . VAL A 1 90 ? 13.289 -8.797 -14.047 1 95.75 90 VAL A C 1
ATOM 705 O O . VAL A 1 90 ? 13.188 -7.746 -13.406 1 95.75 90 VAL A O 1
ATOM 708 N N . PHE A 1 91 ? 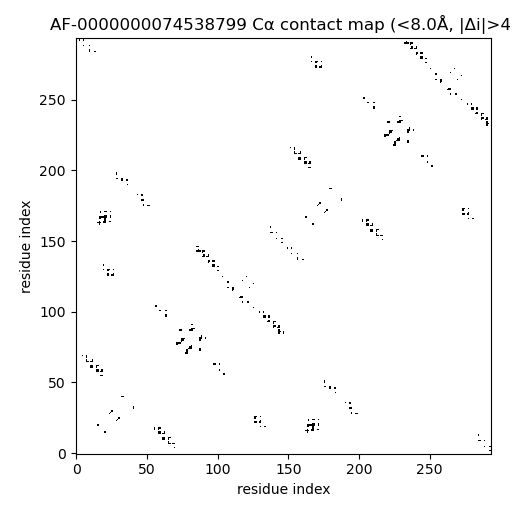13.555 -9.914 -13.508 1 96.06 91 PHE A N 1
ATOM 709 C CA . PHE A 1 91 ? 13.742 -10.047 -12.07 1 96.06 91 PHE A CA 1
ATOM 710 C C . PHE A 1 91 ? 14.898 -9.172 -11.594 1 96.06 91 PHE A C 1
ATOM 712 O O . PHE A 1 91 ? 14.766 -8.445 -10.609 1 96.06 91 PHE A O 1
ATOM 719 N N . MET A 1 92 ? 15.992 -9.281 -12.305 1 95.25 92 MET A N 1
ATOM 720 C CA . MET A 1 92 ? 17.172 -8.531 -11.898 1 95.25 92 MET A CA 1
ATOM 721 C C . MET A 1 92 ? 16.953 -7.031 -12.07 1 95.25 92 MET A C 1
ATOM 723 O O . MET A 1 92 ? 17.5 -6.23 -11.32 1 95.25 92 MET A O 1
ATOM 727 N N . ALA A 1 93 ? 16.188 -6.648 -13.023 1 96.31 93 ALA A N 1
ATOM 728 C CA . ALA A 1 93 ? 15.828 -5.238 -13.164 1 96.31 93 ALA A CA 1
ATOM 729 C C . ALA A 1 93 ? 15.094 -4.734 -11.93 1 96.31 93 ALA A C 1
ATOM 731 O O . ALA A 1 93 ? 15.375 -3.641 -11.43 1 96.31 93 ALA A O 1
ATOM 732 N N . LYS A 1 94 ? 14.172 -5.562 -11.438 1 97.19 94 LYS A N 1
ATOM 733 C CA . LYS A 1 94 ? 13.445 -5.191 -10.234 1 97.19 94 LYS A CA 1
ATOM 734 C C . LYS A 1 94 ? 14.375 -5.086 -9.031 1 97.19 94 LYS A C 1
ATOM 736 O O . LYS A 1 94 ? 14.242 -4.18 -8.211 1 97.19 94 LYS A O 1
ATOM 741 N N . VAL A 1 95 ? 15.305 -5.988 -8.961 1 96.56 95 VAL A N 1
ATOM 742 C CA . VAL A 1 95 ? 16.25 -6 -7.852 1 96.56 95 VAL A CA 1
ATOM 743 C C . VAL A 1 95 ? 17.125 -4.754 -7.91 1 96.56 95 VAL A C 1
ATOM 745 O O . VAL A 1 95 ? 17.375 -4.113 -6.883 1 96.56 95 VAL A O 1
ATOM 748 N N . ILE A 1 96 ? 17.562 -4.387 -9.055 1 97.38 96 ILE A N 1
ATOM 749 C CA . ILE A 1 96 ? 18.406 -3.207 -9.227 1 97.38 96 ILE A CA 1
ATOM 750 C C . ILE A 1 96 ? 17.625 -1.961 -8.797 1 97.38 96 ILE A C 1
ATOM 752 O O . ILE A 1 96 ? 18.172 -1.118 -8.07 1 97.38 96 ILE A O 1
ATOM 756 N N . LEU A 1 97 ? 16.422 -1.89 -9.242 1 97.75 97 LEU A N 1
ATOM 757 C CA . LEU A 1 97 ? 15.602 -0.75 -8.859 1 97.75 97 LEU A CA 1
ATOM 758 C C . LEU A 1 97 ? 15.414 -0.695 -7.348 1 97.75 97 LEU A C 1
ATOM 760 O O . LEU A 1 97 ? 15.5 0.377 -6.746 1 97.75 97 LEU A O 1
ATOM 764 N N . ALA A 1 98 ? 15.172 -1.854 -6.762 1 97.75 98 ALA A N 1
ATOM 765 C CA . ALA A 1 98 ? 14.984 -1.92 -5.316 1 97.75 98 ALA A CA 1
ATOM 766 C C . ALA A 1 98 ? 16.25 -1.49 -4.578 1 97.75 98 ALA A C 1
ATOM 768 O O . ALA A 1 98 ? 16.188 -0.771 -3.578 1 97.75 98 ALA A O 1
ATOM 769 N N . LEU A 1 99 ? 17.406 -1.884 -5.082 1 97.31 99 LEU A N 1
ATOM 770 C CA . LEU A 1 99 ? 18.672 -1.533 -4.457 1 97.31 99 LEU A CA 1
ATOM 771 C C . LEU A 1 99 ? 18.953 -0.042 -4.602 1 97.31 99 LEU A C 1
ATOM 773 O O . LEU A 1 99 ? 19.516 0.579 -3.699 1 97.31 99 LEU A O 1
ATOM 777 N N . LEU A 1 100 ? 18.578 0.518 -5.703 1 97.44 100 LEU A N 1
ATOM 778 C CA . LEU A 1 100 ? 18.734 1.955 -5.902 1 97.44 100 LEU A CA 1
ATOM 779 C C . LEU A 1 100 ? 17.891 2.738 -4.895 1 97.44 100 LEU A C 1
ATOM 781 O O . LEU A 1 100 ? 18.375 3.723 -4.32 1 97.44 100 LEU A O 1
ATOM 785 N N . ILE A 1 101 ? 16.688 2.293 -4.703 1 97.19 101 ILE A N 1
ATOM 786 C CA . ILE A 1 101 ? 15.828 2.934 -3.711 1 97.19 101 ILE A CA 1
ATOM 787 C C . ILE A 1 101 ? 16.469 2.824 -2.328 1 97.19 101 ILE A C 1
ATOM 789 O O . ILE A 1 101 ? 16.531 3.809 -1.587 1 97.19 101 ILE A O 1
ATOM 793 N N . ALA A 1 102 ? 16.953 1.604 -2.006 1 96.81 102 ALA A N 1
ATOM 794 C CA . ALA A 1 102 ? 17.562 1.37 -0.701 1 96.81 102 ALA A CA 1
ATOM 795 C C . ALA A 1 102 ? 18.766 2.289 -0.488 1 96.81 102 ALA A C 1
ATOM 797 O O . ALA A 1 102 ? 18.906 2.891 0.579 1 96.81 102 ALA A O 1
ATOM 798 N N . CYS A 1 103 ? 19.609 2.441 -1.47 1 95.94 103 CYS A N 1
ATOM 799 C CA . CYS A 1 103 ? 20.766 3.33 -1.395 1 95.94 103 CYS A CA 1
ATOM 800 C C . CYS A 1 103 ? 20.328 4.777 -1.202 1 95.94 103 CYS A C 1
ATOM 802 O O . CYS A 1 103 ? 20.922 5.508 -0.412 1 95.94 103 CYS A O 1
ATOM 804 N N . GLY A 1 104 ? 19.344 5.145 -1.929 1 94.06 104 GLY A N 1
ATOM 805 C CA . GLY A 1 104 ? 18.812 6.492 -1.782 1 94.06 104 GLY A CA 1
ATOM 806 C C . GLY A 1 104 ? 18.281 6.781 -0.389 1 94.06 104 GLY A C 1
ATOM 807 O O . GLY A 1 104 ? 18.531 7.852 0.166 1 94.06 104 GLY A O 1
ATOM 808 N N . VAL A 1 105 ? 17.547 5.875 0.178 1 93.38 105 VAL A N 1
ATOM 809 C CA . VAL A 1 105 ? 16.984 6.055 1.515 1 93.38 105 VAL A CA 1
ATOM 810 C C . VAL A 1 105 ? 18.125 6.121 2.541 1 93.38 105 VAL A C 1
ATOM 812 O O . VAL A 1 105 ? 18.094 6.949 3.453 1 93.38 105 VAL A O 1
ATOM 815 N N . ILE A 1 106 ? 19.125 5.242 2.387 1 92.44 106 ILE A N 1
ATOM 816 C CA . ILE A 1 106 ? 20.281 5.254 3.273 1 92.44 106 ILE A CA 1
ATOM 817 C C . ILE A 1 106 ? 20.984 6.605 3.18 1 92.44 106 ILE A C 1
ATOM 819 O O . ILE A 1 106 ? 21.359 7.195 4.199 1 92.44 106 ILE A O 1
ATOM 823 N N . PHE A 1 107 ? 21.141 7.047 1.989 1 91.06 107 PHE A N 1
ATOM 824 C CA . PHE A 1 107 ? 21.781 8.344 1.759 1 91.06 107 PHE A CA 1
ATOM 825 C C . PHE A 1 107 ? 21 9.453 2.451 1 91.06 107 PHE A C 1
ATOM 827 O O . PHE A 1 107 ? 21.578 10.281 3.15 1 91.06 107 PHE A O 1
ATOM 834 N N . ASN A 1 108 ? 19.75 9.453 2.271 1 88.5 108 ASN A N 1
ATOM 835 C CA . ASN A 1 108 ? 18.891 10.461 2.879 1 88.5 108 ASN A CA 1
ATOM 836 C C . ASN A 1 108 ? 18.922 10.391 4.402 1 88.5 108 ASN A C 1
ATOM 838 O O . ASN A 1 108 ? 19.016 11.414 5.074 1 88.5 108 ASN A O 1
ATOM 842 N N . LEU A 1 109 ? 18.922 9.203 4.969 1 87.62 109 LEU A N 1
ATOM 843 C CA . LEU A 1 109 ? 18.906 9.023 6.418 1 87.62 109 LEU A CA 1
ATOM 844 C C . LEU A 1 109 ? 20.25 9.422 7.027 1 87.62 109 LEU A C 1
ATOM 846 O O . LEU A 1 109 ? 20.297 9.961 8.133 1 87.62 109 LEU A O 1
ATOM 850 N N . THR A 1 110 ? 21.344 9.133 6.363 1 89.38 110 THR A N 1
ATOM 851 C CA . THR A 1 110 ? 22.672 9.484 6.852 1 89.38 110 THR A CA 1
ATOM 852 C C . THR A 1 110 ? 22.828 11 6.902 1 89.38 110 THR A C 1
ATOM 854 O O . THR A 1 110 ? 23.391 11.539 7.855 1 89.38 110 THR A O 1
ATOM 857 N N . HIS A 1 111 ? 22.344 11.688 5.914 1 88.62 111 HIS A N 1
ATOM 858 C CA . HIS A 1 111 ? 22.391 13.141 5.898 1 88.62 111 HIS A CA 1
ATOM 859 C C . HIS A 1 111 ? 21.594 13.734 7.047 1 88.62 111 HIS A C 1
ATOM 861 O O . HIS A 1 111 ? 22.047 14.664 7.723 1 88.62 111 HIS A O 1
ATOM 867 N N . LYS A 1 112 ? 20.469 13.188 7.234 1 82.81 112 LYS A N 1
ATOM 868 C CA . LYS A 1 112 ? 19.625 13.672 8.312 1 82.81 112 LYS A CA 1
ATOM 869 C C . LYS A 1 112 ? 20.25 13.406 9.68 1 82.81 112 LYS A C 1
ATOM 871 O O . LYS A 1 112 ? 20.172 14.242 10.578 1 82.81 112 LYS A O 1
ATOM 876 N N . ALA A 1 113 ? 20.875 12.289 9.836 1 85.31 113 ALA A N 1
ATOM 877 C CA . ALA A 1 113 ? 21.516 11.914 11.086 1 85.31 113 ALA A CA 1
ATOM 878 C C . ALA A 1 113 ? 22.672 12.844 11.414 1 85.31 113 ALA A C 1
ATOM 880 O O . ALA A 1 113 ? 22.969 13.109 12.578 1 85.31 113 ALA A O 1
ATOM 881 N N . PHE A 1 114 ? 23.266 13.328 10.422 1 87.88 114 PHE A N 1
ATOM 882 C CA . PHE A 1 114 ? 24.391 14.234 10.617 1 87.88 114 PHE A CA 1
ATOM 883 C C . PHE A 1 114 ? 23.906 15.68 10.727 1 87.88 114 PHE A C 1
ATOM 885 O O . PHE A 1 114 ? 24.719 16.609 10.766 1 87.88 114 PHE A O 1
ATOM 892 N N . GLY A 1 115 ? 22.594 15.836 10.773 1 80.44 115 GLY A N 1
ATOM 893 C CA . GLY A 1 115 ? 22.016 17.156 10.938 1 80.44 115 GLY A CA 1
ATOM 894 C C . GLY A 1 115 ? 22.094 18 9.688 1 80.44 115 GLY A C 1
ATOM 895 O O . GLY A 1 115 ? 22.062 19.234 9.758 1 80.44 115 GLY A O 1
ATOM 896 N N . LYS A 1 116 ? 22.359 17.359 8.656 1 77.94 116 LYS A N 1
ATOM 897 C CA . LYS A 1 116 ? 22.453 18.078 7.387 1 77.94 116 LYS A CA 1
ATOM 898 C C . LYS A 1 116 ? 21.172 17.906 6.57 1 77.94 116 LYS A C 1
ATOM 900 O O . LYS A 1 116 ? 20.438 16.953 6.758 1 77.94 116 LYS A O 1
ATOM 905 N N . GLN A 1 117 ? 20.938 18.969 5.883 1 74.56 117 GLN A N 1
ATOM 906 C CA . GLN A 1 117 ? 19.797 18.844 4.977 1 74.56 117 GLN A CA 1
ATOM 907 C C . GLN A 1 117 ? 20.219 18.156 3.674 1 74.56 117 GLN A C 1
ATOM 909 O O . GLN A 1 117 ? 21.25 18.484 3.102 1 74.56 117 GLN A O 1
ATOM 914 N N . PRO A 1 118 ? 19.484 17.172 3.459 1 68.88 118 PRO A N 1
ATOM 915 C CA . PRO A 1 118 ? 19.812 16.562 2.162 1 68.88 118 PRO A CA 1
ATOM 916 C C . PRO A 1 118 ? 19.703 17.562 1.008 1 68.88 118 PRO A C 1
ATOM 918 O O . PRO A 1 118 ? 19.062 18.609 1.142 1 68.88 118 PRO A O 1
ATOM 921 N N . PRO A 1 119 ? 20.422 17.156 -0.06 1 70.12 119 PRO A N 1
ATOM 922 C CA . PRO A 1 119 ? 20.359 18.062 -1.211 1 70.12 119 PRO A CA 1
ATOM 923 C C . PRO A 1 119 ? 18.922 18.328 -1.669 1 70.12 119 PRO A C 1
ATOM 925 O O . PRO A 1 119 ? 18.062 17.469 -1.533 1 70.12 119 PRO A O 1
ATOM 928 N N . ARG A 1 120 ? 18.719 19.609 -2.037 1 70.44 120 ARG A N 1
ATOM 929 C CA . ARG A 1 120 ? 17.422 20.109 -2.439 1 70.44 120 ARG A CA 1
ATOM 930 C C . ARG A 1 120 ? 16.734 19.125 -3.391 1 70.44 120 ARG A C 1
ATOM 932 O O . ARG A 1 120 ? 15.523 18.891 -3.281 1 70.44 120 ARG A O 1
ATOM 939 N N . PHE A 1 121 ? 17.484 18.688 -4.383 1 66.19 121 PHE A N 1
ATOM 940 C CA . PHE A 1 121 ? 16.922 17.766 -5.363 1 66.19 121 PHE A CA 1
ATOM 941 C C . PHE A 1 121 ? 16.344 16.531 -4.68 1 66.19 121 PHE A C 1
ATOM 943 O O . PHE A 1 121 ? 15.227 16.109 -5.012 1 66.19 121 PHE A O 1
ATOM 950 N N . MET A 1 122 ? 17.094 16.047 -3.732 1 68.06 122 MET A N 1
ATOM 951 C CA . MET A 1 122 ? 16.641 14.836 -3.037 1 68.06 122 MET A CA 1
ATOM 952 C C . MET A 1 122 ? 15.43 15.117 -2.166 1 68.06 122 MET A C 1
ATOM 954 O O . MET A 1 122 ? 14.531 14.289 -2.057 1 68.06 122 MET A O 1
ATOM 958 N N . ARG A 1 123 ? 15.344 16.172 -1.701 1 68.06 123 ARG A N 1
ATOM 959 C CA . ARG A 1 123 ? 14.25 16.562 -0.811 1 68.06 123 ARG A CA 1
ATOM 960 C C . ARG A 1 123 ? 12.953 16.734 -1.585 1 68.06 123 ARG A C 1
ATOM 962 O O . ARG A 1 123 ? 11.883 16.328 -1.114 1 68.06 123 ARG A O 1
ATOM 969 N N . GLU A 1 124 ? 13.156 17.141 -2.689 1 74.62 124 GLU A N 1
ATOM 970 C CA . GLU A 1 124 ? 11.953 17.516 -3.424 1 74.62 124 GLU A CA 1
ATOM 971 C C . GLU A 1 124 ? 11.523 16.406 -4.383 1 74.62 124 GLU A C 1
ATOM 973 O O . GLU A 1 124 ? 10.336 16.25 -4.676 1 74.62 124 GLU A O 1
ATOM 978 N N . HIS A 1 125 ? 12.484 15.57 -4.727 1 83.62 125 HIS A N 1
ATOM 979 C CA . HIS A 1 125 ? 12.141 14.695 -5.84 1 83.62 125 HIS A CA 1
ATOM 980 C C . HIS A 1 125 ? 12.344 13.227 -5.465 1 83.62 125 HIS A C 1
ATOM 982 O O . HIS A 1 125 ? 11.93 12.328 -6.203 1 83.62 125 HIS A O 1
ATOM 988 N N . PHE A 1 126 ? 12.875 12.984 -4.359 1 88.75 126 PHE A N 1
ATOM 989 C CA . PHE A 1 126 ? 13.234 11.617 -4.008 1 88.75 126 PHE A CA 1
ATOM 990 C C . PHE A 1 126 ? 11.992 10.727 -3.945 1 88.75 126 PHE A C 1
ATOM 992 O O . PHE A 1 126 ? 11.977 9.641 -4.52 1 88.75 126 PHE A O 1
ATOM 999 N N . HIS A 1 127 ? 10.953 11.289 -3.316 1 93.62 127 HIS A N 1
ATOM 1000 C CA . HIS A 1 127 ? 9.75 10.477 -3.191 1 93.62 127 HIS A CA 1
ATOM 1001 C C . HIS A 1 127 ? 9.086 10.266 -4.547 1 93.62 127 HIS A C 1
ATOM 1003 O O . HIS A 1 127 ? 8.477 9.219 -4.789 1 93.62 127 HIS A O 1
ATOM 1009 N N . LYS A 1 128 ? 9.289 11.219 -5.438 1 95.62 128 LYS A N 1
ATOM 1010 C CA . LYS A 1 128 ? 8.789 11.031 -6.797 1 95.62 128 LYS A CA 1
ATOM 1011 C C . LYS A 1 128 ? 9.539 9.906 -7.508 1 95.62 128 LYS A C 1
ATOM 1013 O O . LYS A 1 128 ? 8.93 9.078 -8.18 1 95.62 128 LYS A O 1
ATOM 1018 N N . ILE A 1 129 ? 10.781 9.891 -7.297 1 95.19 129 ILE A N 1
ATOM 1019 C CA . ILE A 1 129 ? 11.625 8.859 -7.902 1 95.19 129 ILE A CA 1
ATOM 1020 C C . ILE A 1 129 ? 11.281 7.5 -7.301 1 95.19 129 ILE A C 1
ATOM 1022 O O . ILE A 1 129 ? 11.125 6.516 -8.031 1 95.19 129 ILE A O 1
ATOM 1026 N N . VAL A 1 130 ? 11.156 7.461 -6.008 1 96.75 130 VAL A N 1
ATOM 1027 C CA . VAL A 1 130 ? 10.828 6.219 -5.32 1 96.75 130 VAL A CA 1
ATOM 1028 C C . VAL A 1 130 ? 9.484 5.695 -5.812 1 96.75 130 VAL A C 1
ATOM 1030 O O . VAL A 1 130 ? 9.312 4.488 -6 1 96.75 130 VAL A O 1
ATOM 1033 N N . LEU A 1 131 ? 8.578 6.586 -6.066 1 97.25 131 LEU A N 1
ATOM 1034 C CA . LEU A 1 131 ? 7.254 6.18 -6.539 1 97.25 131 LEU A CA 1
ATOM 1035 C C . LEU A 1 131 ? 7.34 5.582 -7.941 1 97.25 131 LEU A C 1
ATOM 1037 O O . LEU A 1 131 ? 6.723 4.551 -8.219 1 97.25 131 LEU A O 1
ATOM 1041 N N . VAL A 1 132 ? 8.109 6.195 -8.789 1 97.38 132 VAL A N 1
ATOM 1042 C CA . VAL A 1 132 ? 8.273 5.711 -10.156 1 97.38 132 VAL A CA 1
ATOM 1043 C C . VAL A 1 132 ? 8.984 4.359 -10.148 1 97.38 132 VAL A C 1
ATOM 1045 O O . VAL A 1 132 ? 8.523 3.408 -10.789 1 97.38 132 VAL A O 1
ATOM 1048 N N . PHE A 1 133 ? 10.047 4.234 -9.398 1 98 133 PHE A N 1
ATOM 1049 C CA . PHE A 1 133 ? 10.75 2.965 -9.281 1 98 133 PHE A CA 1
ATOM 1050 C C . PHE A 1 133 ? 9.852 1.893 -8.688 1 98 133 PHE A C 1
ATOM 1052 O O . PHE A 1 133 ? 9.828 0.757 -9.164 1 98 133 PHE A O 1
ATOM 1059 N N . GLY A 1 134 ? 9.148 2.32 -7.621 1 97.69 134 GLY A N 1
ATOM 1060 C CA . GLY A 1 134 ? 8.234 1.378 -6.996 1 97.69 134 GLY A CA 1
ATOM 1061 C C . GLY A 1 134 ? 7.176 0.856 -7.953 1 97.69 134 GLY A C 1
ATOM 1062 O O . GLY A 1 134 ? 6.816 -0.323 -7.906 1 97.69 134 GLY A O 1
ATOM 1063 N N . PHE A 1 135 ? 6.68 1.761 -8.797 1 97.75 135 PHE A N 1
ATOM 1064 C CA . PHE A 1 135 ? 5.707 1.369 -9.812 1 97.75 135 PHE A CA 1
ATOM 1065 C C . PHE A 1 135 ? 6.273 0.275 -10.711 1 97.75 135 PHE A C 1
ATOM 1067 O O . PHE A 1 135 ? 5.625 -0.75 -10.93 1 97.75 135 PHE A O 1
ATOM 1074 N N . PHE A 1 136 ? 7.41 0.43 -11.18 1 98.12 136 PHE A N 1
ATOM 1075 C CA . PHE A 1 136 ? 8.023 -0.541 -12.086 1 98.12 136 PHE A CA 1
ATOM 1076 C C . PHE A 1 136 ? 8.375 -1.822 -11.336 1 98.12 136 PHE A C 1
ATOM 1078 O O . PHE A 1 136 ? 8.289 -2.916 -11.898 1 98.12 136 PHE A O 1
ATOM 1085 N N . ILE A 1 137 ? 8.766 -1.709 -10.094 1 98.25 137 ILE A N 1
ATOM 1086 C CA . ILE A 1 137 ? 9.094 -2.889 -9.297 1 98.25 137 ILE A CA 1
ATOM 1087 C C . ILE A 1 137 ? 7.867 -3.787 -9.18 1 98.25 137 ILE A C 1
ATOM 1089 O O . ILE A 1 137 ? 7.945 -4.992 -9.43 1 98.25 137 ILE A O 1
ATOM 1093 N N . VAL A 1 138 ? 6.758 -3.178 -8.844 1 97 138 VAL A N 1
ATOM 1094 C CA . VAL A 1 138 ? 5.527 -3.943 -8.688 1 97 138 VAL A CA 1
ATOM 1095 C C . VAL A 1 138 ? 5.102 -4.527 -10.031 1 97 138 VAL A C 1
ATOM 1097 O O . VAL A 1 138 ? 4.684 -5.684 -10.109 1 97 138 VAL A O 1
ATOM 1100 N N . LEU A 1 139 ? 5.281 -3.77 -11.062 1 97.25 139 LEU A N 1
ATOM 1101 C CA . LEU A 1 139 ? 4.945 -4.238 -12.398 1 97.25 139 LEU A CA 1
ATOM 1102 C C . LEU A 1 139 ? 5.828 -5.414 -12.805 1 97.25 139 LEU A C 1
ATOM 1104 O O . LEU A 1 139 ? 5.328 -6.434 -13.289 1 97.25 139 LEU A O 1
ATOM 1108 N N . PHE A 1 140 ? 7.109 -5.34 -12.539 1 96.88 140 PHE A N 1
ATOM 1109 C CA . PHE A 1 140 ? 8.062 -6.383 -12.898 1 96.88 140 PHE A CA 1
ATOM 1110 C C . PHE A 1 140 ? 7.816 -7.645 -12.078 1 96.88 140 PHE A C 1
ATOM 1112 O O . PHE A 1 140 ? 8.031 -8.758 -12.57 1 96.88 140 PHE A O 1
ATOM 1119 N N . ALA A 1 141 ? 7.355 -7.414 -10.898 1 94.75 141 ALA A N 1
ATOM 1120 C CA . ALA A 1 141 ? 7.102 -8.562 -10.031 1 94.75 141 ALA A CA 1
ATOM 1121 C C . ALA A 1 141 ? 6.074 -9.508 -10.656 1 94.75 141 ALA A C 1
ATOM 1123 O O . ALA A 1 141 ? 6.133 -10.719 -10.453 1 94.75 141 ALA A O 1
ATOM 1124 N N . LYS A 1 142 ? 5.141 -8.953 -11.445 1 93 142 LYS A N 1
ATOM 1125 C CA . LYS A 1 142 ? 4.141 -9.797 -12.094 1 93 142 LYS A CA 1
ATOM 1126 C C . LYS A 1 142 ? 4.574 -10.172 -13.508 1 93 142 LYS A C 1
ATOM 1128 O O . LYS A 1 142 ? 4.395 -11.312 -13.938 1 93 142 LYS A O 1
ATOM 1133 N N . VAL A 1 143 ? 5.215 -9.281 -14.172 1 92.25 143 VAL A N 1
ATOM 1134 C CA . VAL A 1 143 ? 5.562 -9.461 -15.578 1 92.25 143 VAL A CA 1
ATOM 1135 C C . VAL A 1 143 ? 6.629 -10.547 -15.711 1 92.25 143 VAL A C 1
ATOM 1137 O O . VAL A 1 143 ? 6.664 -11.273 -16.703 1 92.25 143 VAL A O 1
ATOM 1140 N N . MET A 1 144 ? 7.434 -10.734 -14.734 1 91.88 144 MET A N 1
ATOM 1141 C CA . MET A 1 144 ? 8.516 -11.719 -14.812 1 91.88 144 MET A CA 1
ATOM 1142 C C . MET A 1 144 ? 7.961 -13.133 -14.969 1 91.88 144 MET A C 1
ATOM 1144 O O . MET A 1 144 ? 8.625 -14.008 -15.508 1 91.88 144 MET A O 1
ATOM 1148 N N . PHE A 1 145 ? 6.723 -13.281 -14.547 1 89.75 145 PHE A N 1
ATOM 1149 C CA . PHE A 1 145 ? 6.133 -14.609 -14.648 1 89.75 145 PHE A CA 1
ATOM 1150 C C . PHE A 1 145 ? 5.301 -14.734 -15.922 1 89.75 145 PHE A C 1
ATOM 1152 O O . PHE A 1 145 ? 4.703 -15.773 -16.188 1 89.75 145 PHE A O 1
ATOM 1159 N N . MET A 1 146 ? 5.242 -13.695 -16.719 1 88.5 146 MET A N 1
ATOM 1160 C CA . MET A 1 146 ? 4.465 -13.703 -17.953 1 88.5 146 MET A CA 1
ATOM 1161 C C . MET A 1 146 ? 5.371 -13.914 -19.172 1 88.5 146 MET A C 1
ATOM 1163 O O . MET A 1 146 ? 4.887 -14.062 -20.281 1 88.5 146 MET A O 1
ATOM 1167 N N . VAL A 1 147 ? 6.68 -13.891 -18.844 1 85.81 147 VAL A N 1
ATOM 1168 C CA . VAL A 1 147 ? 7.648 -14.062 -19.922 1 85.81 147 VAL A CA 1
ATOM 1169 C C . VAL A 1 147 ? 8.359 -15.406 -19.766 1 85.81 147 VAL A C 1
ATOM 1171 O O . VAL A 1 147 ? 8.422 -15.961 -18.656 1 85.81 147 VAL A O 1
ATOM 1174 N N . MET B 1 1 ? -6.707 -17.562 -21.25 1 48.31 1 MET B N 1
ATOM 1175 C CA . MET B 1 1 ? -7.387 -17.188 -20.016 1 48.31 1 MET B CA 1
ATOM 1176 C C . MET B 1 1 ? -6.402 -16.594 -19 1 48.31 1 MET B C 1
ATOM 1178 O O . MET B 1 1 ? -6.777 -15.766 -18.188 1 48.31 1 MET B O 1
ATOM 1182 N N . SER B 1 2 ? -5 -16.875 -19.219 1 70.81 2 SER B N 1
ATOM 1183 C CA . SER B 1 2 ? -3.861 -16.656 -18.344 1 70.81 2 SER B CA 1
ATOM 1184 C C . SER B 1 2 ? -3.379 -15.211 -18.422 1 70.81 2 SER B C 1
ATOM 1186 O O . SER B 1 2 ? -3.145 -14.57 -17.391 1 70.81 2 SER B O 1
ATOM 1188 N N . ASP B 1 3 ? -3.73 -14.594 -19.641 1 79.56 3 ASP B N 1
ATOM 1189 C CA . ASP B 1 3 ? -3.15 -13.266 -19.812 1 79.56 3 ASP B CA 1
ATOM 1190 C C . ASP B 1 3 ? -4.004 -12.195 -19.141 1 79.56 3 ASP B C 1
ATOM 1192 O O . ASP B 1 3 ? -3.484 -11.352 -18.406 1 79.56 3 ASP B O 1
ATOM 1196 N N . MET B 1 4 ? -5.332 -12.32 -19.359 1 86.44 4 MET B N 1
ATOM 1197 C CA . MET B 1 4 ? -6.219 -11.328 -18.766 1 86.44 4 MET B CA 1
ATOM 1198 C C . MET B 1 4 ? -6.133 -11.383 -17.234 1 86.44 4 MET B C 1
ATOM 1200 O O . MET B 1 4 ? -6.16 -10.344 -16.578 1 86.44 4 MET B O 1
ATOM 1204 N N . TYR B 1 5 ? -5.969 -12.516 -16.766 1 90.88 5 TYR B N 1
ATOM 1205 C CA . TYR B 1 5 ? -5.867 -12.711 -15.32 1 90.88 5 TYR B CA 1
ATOM 1206 C C . TYR B 1 5 ? -4.648 -11.992 -14.75 1 90.88 5 TYR B C 1
ATOM 1208 O O . TYR B 1 5 ? -4.738 -11.328 -13.711 1 90.88 5 TYR B O 1
ATOM 1216 N N . ASP B 1 6 ? -3.67 -12.008 -15.438 1 92.38 6 ASP B N 1
ATOM 1217 C CA . ASP B 1 6 ? -2.436 -11.398 -14.953 1 92.38 6 ASP B CA 1
ATOM 1218 C C . ASP B 1 6 ? -2.525 -9.875 -14.992 1 92.38 6 ASP B C 1
ATOM 1220 O O . ASP B 1 6 ? -1.991 -9.195 -14.109 1 92.38 6 ASP B O 1
ATOM 1224 N N . TYR B 1 7 ? -3.215 -9.414 -16 1 93.62 7 TYR B N 1
ATOM 1225 C CA . TYR B 1 7 ? -3.398 -7.973 -16.078 1 93.62 7 TYR B CA 1
ATOM 1226 C C . TYR B 1 7 ? -4.312 -7.477 -14.961 1 93.62 7 TYR B C 1
ATOM 1228 O O . TYR B 1 7 ? -4.086 -6.41 -14.391 1 93.62 7 TYR B O 1
ATOM 1236 N N . LEU B 1 8 ? -5.305 -8.289 -14.695 1 95.69 8 LEU B N 1
ATOM 1237 C CA . LEU B 1 8 ? -6.207 -7.938 -13.609 1 95.69 8 LEU B CA 1
ATOM 1238 C C . LEU B 1 8 ? -5.473 -7.941 -12.273 1 95.69 8 LEU B C 1
ATOM 1240 O O . LEU B 1 8 ? -5.699 -7.062 -11.438 1 95.69 8 LEU B O 1
ATOM 1244 N N . LYS B 1 9 ? -4.566 -8.836 -12.172 1 95.69 9 LYS B N 1
ATOM 1245 C CA . LYS B 1 9 ? -3.775 -8.945 -10.953 1 95.69 9 LYS B CA 1
ATOM 1246 C C . LYS B 1 9 ? -2.9 -7.711 -10.758 1 95.69 9 LYS B C 1
ATOM 1248 O O . LYS B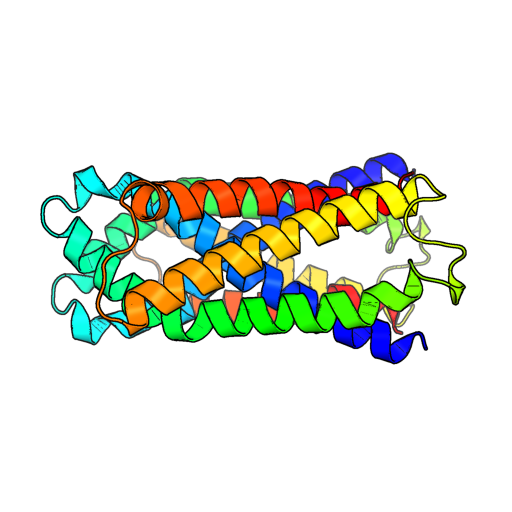 1 9 ? -2.734 -7.234 -9.633 1 95.69 9 LYS B O 1
ATOM 1253 N N . ILE B 1 10 ? -2.383 -7.188 -11.758 1 96.19 10 ILE B N 1
ATOM 1254 C CA . ILE B 1 10 ? -1.524 -6.008 -11.703 1 96.19 10 ILE B CA 1
ATOM 1255 C C . ILE B 1 10 ? -2.33 -4.805 -11.219 1 96.19 10 ILE B C 1
ATOM 1257 O O . ILE B 1 10 ? -1.928 -4.121 -10.273 1 96.19 10 ILE B O 1
ATOM 1261 N N . VAL B 1 11 ? -3.465 -4.637 -11.859 1 97.12 11 VAL B N 1
ATOM 1262 C CA . VAL B 1 11 ? -4.316 -3.516 -11.477 1 97.12 11 VAL B CA 1
ATOM 1263 C C . VAL B 1 11 ? -4.77 -3.68 -10.031 1 97.12 11 VAL B C 1
ATOM 1265 O O . VAL B 1 11 ? -4.773 -2.713 -9.258 1 97.12 11 VAL B O 1
ATOM 1268 N N . HIS B 1 12 ? -5.102 -4.883 -9.727 1 97.81 12 HIS B N 1
ATOM 1269 C CA . HIS B 1 12 ? -5.57 -5.191 -8.375 1 97.81 12 HIS B CA 1
ATOM 1270 C C . HIS B 1 12 ? -4.504 -4.867 -7.336 1 97.81 12 HIS B C 1
ATOM 1272 O O . HIS B 1 12 ? -4.781 -4.176 -6.355 1 97.81 12 HIS B O 1
ATOM 1278 N N . ILE B 1 13 ? -3.281 -5.23 -7.59 1 97.56 13 ILE B N 1
ATOM 1279 C CA . ILE B 1 13 ? -2.203 -5.055 -6.625 1 97.56 13 ILE B CA 1
ATOM 1280 C C . ILE B 1 13 ? -1.89 -3.57 -6.465 1 97.56 13 ILE B C 1
ATOM 1282 O O . ILE B 1 13 ? -1.689 -3.088 -5.348 1 97.56 13 ILE B O 1
ATOM 1286 N N . PHE B 1 14 ? -1.883 -2.867 -7.523 1 98.12 14 PHE B N 1
ATOM 1287 C CA . PHE B 1 14 ? -1.632 -1.434 -7.445 1 98.12 14 PHE B CA 1
ATOM 1288 C C . PHE B 1 14 ? -2.725 -0.736 -6.645 1 98.12 14 PHE B C 1
ATOM 1290 O O . PHE B 1 14 ? -2.434 0.104 -5.789 1 98.12 14 PHE B O 1
ATOM 1297 N N . SER B 1 15 ? -3.938 -1.091 -6.918 1 98.19 15 SER B N 1
ATOM 1298 C CA . SER B 1 15 ? -5.059 -0.5 -6.195 1 98.19 15 SER B CA 1
ATOM 1299 C C . SER B 1 15 ? -5.004 -0.842 -4.711 1 98.19 15 SER B C 1
ATOM 1301 O O . SER B 1 15 ? -5.301 0.002 -3.863 1 98.19 15 SER B O 1
ATOM 1303 N N . ALA B 1 16 ? -4.605 -2.064 -4.418 1 98.19 16 ALA B N 1
ATOM 1304 C CA . ALA B 1 16 ? -4.5 -2.496 -3.029 1 98.19 16 ALA B CA 1
ATOM 1305 C C . ALA B 1 16 ? -3.412 -1.719 -2.295 1 98.19 16 ALA B C 1
ATOM 1307 O O . ALA B 1 16 ? -3.592 -1.327 -1.139 1 98.19 16 ALA B O 1
ATOM 1308 N N . ILE B 1 17 ? -2.34 -1.44 -2.918 1 98.5 17 ILE B N 1
ATOM 1309 C CA . ILE B 1 17 ? -1.224 -0.709 -2.33 1 98.5 17 ILE B CA 1
ATOM 1310 C C . ILE B 1 17 ? -1.662 0.712 -1.985 1 98.5 17 ILE B C 1
ATOM 1312 O O . ILE B 1 17 ? -1.414 1.194 -0.877 1 98.5 17 ILE B O 1
ATOM 1316 N N . ILE B 1 18 ? -2.35 1.299 -2.912 1 98.19 18 ILE B N 1
ATOM 1317 C CA . ILE B 1 18 ? -2.771 2.682 -2.715 1 98.19 18 ILE B CA 1
ATOM 1318 C C . ILE B 1 18 ? -3.836 2.744 -1.621 1 98.19 18 ILE B C 1
ATOM 1320 O O . ILE B 1 18 ? -3.74 3.559 -0.701 1 98.19 18 ILE B O 1
ATOM 1324 N N . PHE B 1 19 ? -4.824 1.886 -1.702 1 98.44 19 PHE B N 1
ATOM 1325 C CA . PHE B 1 19 ? -5.969 1.92 -0.797 1 98.44 19 PHE B CA 1
ATOM 1326 C C . PHE B 1 19 ? -5.539 1.582 0.627 1 98.44 19 PHE B C 1
ATOM 1328 O O . PHE B 1 19 ? -5.766 2.367 1.551 1 98.44 19 PHE B O 1
ATOM 1335 N N . LEU B 1 20 ? -4.883 0.452 0.803 1 98 20 LEU B N 1
ATOM 1336 C CA . LEU B 1 20 ? -4.516 0.011 2.145 1 98 20 LEU B CA 1
ATOM 1337 C C . LEU B 1 20 ? -3.344 0.821 2.684 1 98 20 LEU B C 1
ATOM 1339 O O . LEU B 1 20 ? -3.223 1.017 3.896 1 98 20 LEU B O 1
ATOM 1343 N N . GLY B 1 21 ? -2.512 1.28 1.783 1 97.56 21 GLY B N 1
ATOM 1344 C CA . GLY B 1 21 ? -1.438 2.168 2.203 1 97.56 21 GLY B CA 1
ATOM 1345 C C . GLY B 1 21 ? -1.939 3.455 2.83 1 97.56 21 GLY B C 1
ATOM 1346 O O . GLY B 1 21 ? -1.412 3.9 3.852 1 97.56 21 GLY B O 1
ATOM 1347 N N . TYR B 1 22 ? -2.943 4.051 2.203 1 97.5 22 TYR B N 1
ATOM 1348 C CA . TYR B 1 22 ? -3.533 5.266 2.754 1 97.5 22 TYR B CA 1
ATOM 1349 C C . TYR B 1 22 ? -4.152 5.004 4.121 1 97.5 22 TYR B C 1
ATOM 1351 O O . TYR B 1 22 ? -3.988 5.801 5.047 1 97.5 22 TYR B O 1
ATOM 1359 N N . VAL B 1 23 ? -4.891 3.928 4.18 1 97.25 23 VAL B N 1
ATOM 1360 C CA . VAL B 1 23 ? -5.559 3.605 5.438 1 97.25 23 VAL B CA 1
ATOM 1361 C C . VAL B 1 23 ? -4.52 3.398 6.535 1 97.25 23 VAL B C 1
ATOM 1363 O O . VAL B 1 23 ? -4.719 3.822 7.676 1 97.25 23 VAL B O 1
ATOM 1366 N N . PHE B 1 24 ? -3.455 2.752 6.254 1 97.69 24 PHE B N 1
ATOM 1367 C CA . PHE B 1 24 ? -2.377 2.566 7.215 1 97.69 24 PHE B CA 1
ATOM 1368 C C . PHE B 1 24 ? -1.806 3.908 7.656 1 97.69 24 PHE B C 1
ATOM 1370 O O . PHE B 1 24 ? -1.589 4.137 8.852 1 97.69 24 PHE B O 1
ATOM 1377 N N . PHE B 1 25 ? -1.556 4.801 6.668 1 97.38 25 PHE B N 1
ATOM 1378 C CA . PHE B 1 2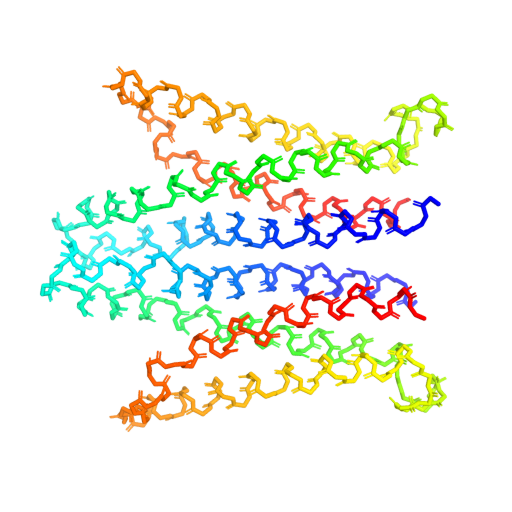5 ? -1.063 6.137 6.988 1 97.38 25 PHE B CA 1
ATOM 1379 C C . PHE B 1 25 ? -2.004 6.844 7.957 1 97.38 25 PHE B C 1
ATOM 1381 O O . PHE B 1 25 ? -1.563 7.395 8.969 1 97.38 25 PHE B O 1
ATOM 1388 N N . ASP B 1 26 ? -3.221 6.762 7.609 1 96.5 26 ASP B N 1
ATOM 1389 C CA . ASP B 1 26 ? -4.219 7.48 8.391 1 96.5 26 ASP B CA 1
ATOM 1390 C C . ASP B 1 26 ? -4.289 6.945 9.82 1 96.5 26 ASP B C 1
ATOM 1392 O O . ASP B 1 26 ? -4.254 7.719 10.781 1 96.5 26 ASP B O 1
ATOM 1396 N N . VAL B 1 27 ? -4.281 5.68 9.953 1 96.56 27 VAL B N 1
ATOM 1397 C CA . VAL B 1 27 ? -4.543 5.043 11.242 1 96.56 27 VAL B CA 1
ATOM 1398 C C . VAL B 1 27 ? -3.264 5.012 12.07 1 96.56 27 VAL B C 1
ATOM 1400 O O . VAL B 1 27 ? -3.297 5.227 13.289 1 96.56 27 VAL B O 1
ATOM 1403 N N . VAL B 1 28 ? -2.154 4.809 11.469 1 96.56 28 VAL B N 1
ATOM 1404 C CA . VAL B 1 28 ? -0.946 4.516 12.234 1 96.56 28 VAL B CA 1
ATOM 1405 C C . VAL B 1 28 ? -0.074 5.766 12.32 1 96.56 28 VAL B C 1
ATOM 1407 O O . VAL B 1 28 ? 0.597 5.996 13.328 1 96.56 28 VAL B O 1
ATOM 1410 N N . ILE B 1 29 ? -0.05 6.57 11.289 1 96.25 29 ILE B N 1
ATOM 1411 C CA . ILE B 1 29 ? 0.876 7.695 11.258 1 96.25 29 ILE B CA 1
ATOM 1412 C C . ILE B 1 29 ? 0.134 8.984 11.609 1 96.25 29 ILE B C 1
ATOM 1414 O O . ILE B 1 29 ? 0.425 9.617 12.633 1 96.25 29 ILE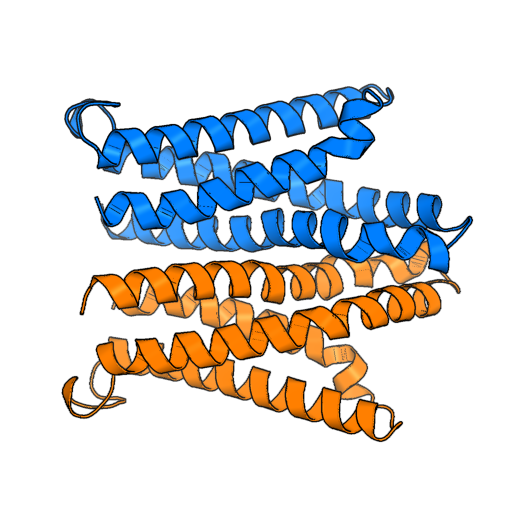 B O 1
ATOM 1418 N N . PHE B 1 30 ? -0.908 9.258 10.906 1 96.62 30 PHE B N 1
ATOM 1419 C CA . PHE B 1 30 ? -1.557 10.555 11.062 1 96.62 30 PHE B CA 1
ATOM 1420 C C . PHE B 1 30 ? -2.264 10.641 12.414 1 96.62 30 PHE B C 1
ATOM 1422 O O . PHE B 1 30 ? -2.23 11.68 13.07 1 96.62 30 PHE B O 1
ATOM 1429 N N . SER B 1 31 ? -2.883 9.609 12.812 1 94.62 31 SER B N 1
ATOM 1430 C CA . SER B 1 31 ? -3.656 9.602 14.055 1 94.62 31 SER B CA 1
ATOM 1431 C C . SER B 1 31 ? -2.777 9.938 15.25 1 94.62 31 SER B C 1
ATOM 1433 O O . SER B 1 31 ? -3.275 10.383 16.281 1 94.62 31 SER B O 1
ATOM 1435 N N . ARG B 1 32 ? -1.479 9.789 15.102 1 95.69 32 ARG B N 1
ATOM 1436 C CA . ARG B 1 32 ? -0.562 10.023 16.219 1 95.69 32 ARG B CA 1
ATOM 1437 C C . ARG B 1 32 ? -0.073 11.469 16.219 1 95.69 32 ARG B C 1
ATOM 1439 O O . ARG B 1 32 ? 0.697 11.859 17.109 1 95.69 32 ARG B O 1
ATOM 1446 N N . LEU B 1 33 ? -0.604 12.234 15.375 1 96.44 33 LEU B N 1
ATOM 1447 C CA . LEU B 1 33 ? -0.127 13.609 15.273 1 96.44 33 LEU B CA 1
ATOM 1448 C C . LEU B 1 33 ? -1.077 14.57 15.984 1 96.44 33 LEU B C 1
ATOM 1450 O O . LEU B 1 33 ? -0.922 15.789 15.883 1 96.44 33 LEU B O 1
ATOM 1454 N N . LYS B 1 34 ? -2.045 14.031 16.609 1 94.44 34 LYS B N 1
ATOM 1455 C CA . LYS B 1 34 ? -3.014 14.867 17.312 1 94.44 34 LYS B CA 1
ATOM 1456 C C . LYS B 1 34 ? -2.322 15.797 18.312 1 94.44 34 LYS B C 1
ATOM 1458 O O . LYS B 1 34 ? -2.633 16.984 18.375 1 94.44 34 LYS B O 1
ATOM 1463 N N . GLY B 1 35 ? -1.37 15.281 19.016 1 94.12 35 GLY B N 1
ATOM 1464 C CA . GLY B 1 35 ? -0.658 16.062 20.016 1 94.12 35 GLY B CA 1
ATOM 1465 C C . GLY B 1 35 ? 0.261 17.109 19.406 1 94.12 35 GLY B C 1
ATOM 1466 O O . GLY B 1 35 ? 0.415 18.203 19.953 1 94.12 35 GLY B O 1
ATOM 1467 N N . VAL B 1 36 ? 0.771 16.859 18.359 1 94.06 36 VAL B N 1
ATOM 1468 C CA . VAL B 1 36 ? 1.754 17.719 17.703 1 94.06 36 VAL B CA 1
ATOM 1469 C C . VAL B 1 36 ? 1.043 18.859 16.969 1 94.06 36 VAL B C 1
ATOM 1471 O O . VAL B 1 36 ? 1.486 20 17 1 94.06 36 VAL B O 1
ATOM 1474 N N . LEU B 1 37 ? -0.108 18.5 16.375 1 95.38 37 LEU B N 1
ATOM 1475 C CA . LEU B 1 37 ? -0.808 19.484 15.547 1 95.38 37 LEU B CA 1
ATOM 1476 C C . LEU B 1 37 ? -1.794 20.297 16.375 1 95.38 37 LEU B C 1
ATOM 1478 O O . LEU B 1 37 ? -2.182 21.406 16 1 95.38 37 LEU B O 1
ATOM 1482 N N . GLY B 1 38 ? -2.229 19.734 17.484 1 94 38 GLY B N 1
ATOM 1483 C CA . GLY B 1 38 ? -3.154 20.438 18.359 1 94 38 GLY B CA 1
ATOM 1484 C C . GLY B 1 38 ? -4.465 20.797 17.672 1 94 38 GLY B C 1
ATOM 1485 O O . GLY B 1 38 ? -5.129 19.922 17.109 1 94 38 GLY B O 1
ATOM 1486 N N . ASP B 1 39 ? -4.711 22.078 17.609 1 92.06 39 ASP B N 1
ATOM 1487 C CA . ASP B 1 39 ? -5.988 22.562 17.094 1 92.06 39 ASP B CA 1
ATOM 1488 C C . ASP B 1 39 ? -6.055 22.438 15.578 1 92.06 39 ASP B C 1
ATOM 1490 O O . ASP B 1 39 ? -7.145 22.438 15 1 92.06 39 ASP B O 1
ATOM 1494 N N . ASP B 1 40 ? -4.91 22.25 14.977 1 94.38 40 ASP B N 1
ATOM 1495 C CA . ASP B 1 40 ? -4.867 22.172 13.523 1 94.38 40 ASP B CA 1
ATOM 1496 C C . ASP B 1 40 ? -5.145 20.75 13.039 1 94.38 40 ASP B C 1
ATOM 1498 O O . ASP B 1 40 ? -5.336 20.516 11.844 1 94.38 40 ASP B O 1
ATOM 1502 N N . PHE B 1 41 ? -5.215 19.891 13.969 1 95.69 41 PHE B N 1
ATOM 1503 C CA . PHE B 1 41 ? -5.34 18.484 13.633 1 95.69 41 PHE B CA 1
ATOM 1504 C C . PHE B 1 41 ? -6.57 18.234 12.766 1 95.69 41 PHE B C 1
ATOM 1506 O O . PHE B 1 41 ? -6.477 17.609 11.703 1 95.69 41 PHE B O 1
ATOM 1513 N N . MET B 1 42 ? -7.668 18.75 13.18 1 93.62 42 MET B N 1
ATOM 1514 C CA . MET B 1 42 ? -8.914 18.516 12.461 1 93.62 42 MET B CA 1
ATOM 1515 C C . MET B 1 42 ? -8.898 19.219 11.102 1 93.62 42 MET B C 1
ATOM 1517 O O . MET B 1 42 ? -9.43 18.703 10.125 1 93.62 42 MET B O 1
ATOM 1521 N N . ARG B 1 43 ? -8.32 20.328 11.07 1 94.69 43 ARG B N 1
ATOM 1522 C CA . ARG B 1 43 ? -8.211 21.062 9.82 1 94.69 43 ARG B CA 1
ATOM 1523 C C . ARG B 1 43 ? -7.379 20.297 8.797 1 94.69 43 ARG B C 1
ATOM 1525 O O . ARG B 1 43 ? -7.766 20.188 7.629 1 94.69 43 ARG B O 1
ATOM 1532 N N . VAL B 1 44 ? -6.285 19.797 9.297 1 96.38 44 VAL B N 1
ATOM 1533 C CA . VAL B 1 44 ? -5.395 19.047 8.414 1 96.38 44 VAL B CA 1
ATOM 1534 C C . VAL B 1 44 ? -6.059 17.75 8 1 96.38 44 VAL B C 1
ATOM 1536 O O . VAL B 1 44 ? -5.984 17.344 6.84 1 96.38 44 VAL B O 1
ATOM 1539 N N . LYS B 1 45 ? -6.688 17.094 8.945 1 94.5 45 LYS B N 1
ATOM 1540 C CA . LYS B 1 45 ? -7.418 15.867 8.656 1 94.5 45 LYS B CA 1
ATOM 1541 C C . LYS B 1 45 ? -8.453 16.078 7.555 1 94.5 45 LYS B C 1
ATOM 1543 O O . LYS B 1 45 ? -8.578 15.258 6.648 1 94.5 45 LYS B O 1
ATOM 1548 N N . GLN B 1 46 ? -9.156 17.109 7.621 1 93.5 46 GLN B N 1
ATOM 1549 C CA . GLN B 1 46 ? -10.18 17.438 6.637 1 93.5 46 GLN B CA 1
ATOM 1550 C C . GLN B 1 46 ? -9.562 17.734 5.277 1 93.5 46 GLN B C 1
ATOM 1552 O O . GLN B 1 46 ? -10.102 17.344 4.238 1 93.5 46 GLN B O 1
ATOM 1557 N N . ALA B 1 47 ? -8.453 18.469 5.316 1 96 47 ALA B N 1
ATOM 1558 C CA . ALA B 1 47 ? -7.758 18.781 4.07 1 96 47 ALA B CA 1
ATOM 1559 C C . ALA B 1 47 ? -7.281 17.5 3.373 1 96 47 ALA B C 1
ATOM 1561 O O . ALA B 1 47 ? -7.488 17.344 2.17 1 96 47 ALA B O 1
ATOM 1562 N N . ILE B 1 48 ? -6.684 16.609 4.164 1 96.12 48 ILE B N 1
ATOM 1563 C CA . ILE B 1 48 ? -6.223 15.328 3.625 1 96.12 48 ILE B CA 1
ATOM 1564 C C . ILE B 1 48 ? -7.414 14.523 3.119 1 96.12 48 ILE B C 1
ATOM 1566 O O . ILE B 1 48 ? -7.375 13.969 2.018 1 96.12 48 ILE B O 1
ATOM 1570 N N . GLY B 1 49 ? -8.461 14.484 3.961 1 93.75 49 GLY B N 1
ATOM 1571 C CA . GLY B 1 49 ? -9.664 13.75 3.604 1 93.75 49 GLY B CA 1
ATOM 1572 C C . GLY B 1 49 ? -10.305 14.25 2.326 1 93.75 49 GLY B C 1
ATOM 1573 O O . GLY B 1 49 ? -10.82 13.461 1.532 1 93.75 49 GLY B O 1
ATOM 1574 N N . SER B 1 50 ? -10.289 15.5 2.066 1 93.06 50 SER B N 1
ATOM 1575 C CA . SER B 1 50 ? -10.922 16.109 0.898 1 93.06 50 SER B CA 1
ATOM 1576 C C . SER B 1 50 ? -10.219 15.695 -0.389 1 93.06 50 SER B C 1
ATOM 1578 O O . SER B 1 50 ? -10.844 15.609 -1.448 1 93.06 50 SER B O 1
ATOM 1580 N N . ARG B 1 51 ? -8.953 15.43 -0.279 1 95.44 51 ARG B N 1
ATOM 1581 C CA . ARG B 1 51 ? -8.203 14.961 -1.44 1 95.44 51 ARG B CA 1
ATOM 1582 C C . ARG B 1 51 ? -8.305 13.445 -1.578 1 95.44 51 ARG B C 1
ATOM 1584 O O . ARG B 1 51 ? -8.484 12.922 -2.682 1 95.44 51 ARG B O 1
ATOM 1591 N N . ALA B 1 52 ? -8.227 12.805 -0.456 1 95.25 52 ALA B N 1
ATOM 1592 C CA . ALA B 1 52 ? -8.25 11.344 -0.435 1 95.25 52 ALA B CA 1
ATOM 1593 C C . AL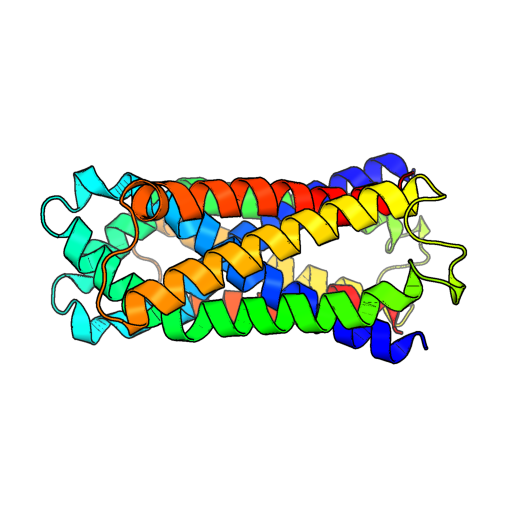A B 1 52 ? -9.57 10.805 -0.986 1 95.25 52 ALA B C 1
ATOM 1595 O O . ALA B 1 52 ? -9.594 9.766 -1.651 1 95.25 52 ALA B O 1
ATOM 1596 N N . ILE B 1 53 ? -10.664 11.477 -0.772 1 93.38 53 ILE B N 1
ATOM 1597 C CA . ILE B 1 53 ? -11.992 11.016 -1.146 1 93.38 53 ILE B CA 1
ATOM 1598 C C . ILE B 1 53 ? -12.125 10.992 -2.668 1 93.38 53 ILE B C 1
ATOM 1600 O O . ILE B 1 53 ? -12.984 10.297 -3.211 1 93.38 53 ILE B O 1
ATOM 1604 N N . LYS B 1 54 ? -11.305 11.656 -3.361 1 94.5 54 LYS B N 1
ATOM 1605 C CA . LYS B 1 54 ? -11.344 11.688 -4.82 1 94.5 54 LYS B CA 1
ATOM 1606 C C . LYS B 1 54 ? -10.602 10.492 -5.41 1 94.5 54 LYS B C 1
ATOM 1608 O O . LYS B 1 54 ? -10.797 10.148 -6.582 1 94.5 54 LYS B O 1
ATOM 1613 N N . ILE B 1 55 ? -9.836 9.82 -4.641 1 96.38 55 ILE B N 1
ATOM 1614 C CA . ILE B 1 55 ? -8.953 8.773 -5.152 1 96.38 55 ILE B CA 1
ATOM 1615 C C . ILE B 1 55 ? -9.367 7.422 -4.578 1 96.38 55 ILE B C 1
ATOM 1617 O O . ILE B 1 55 ? -9.484 6.438 -5.309 1 96.38 55 ILE B O 1
ATOM 1621 N N . MET B 1 56 ? -9.656 7.355 -3.287 1 96.25 56 MET B N 1
ATOM 1622 C CA . MET B 1 56 ? -9.82 6.102 -2.557 1 96.25 56 MET B CA 1
ATOM 1623 C C . MET B 1 56 ? -11.055 5.344 -3.041 1 96.25 56 MET B C 1
ATOM 1625 O O . MET B 1 56 ? -11 4.129 -3.25 1 96.25 56 MET B O 1
ATOM 1629 N N . PRO B 1 57 ? -12.172 6 -3.332 1 95.25 57 PRO B N 1
ATOM 1630 C CA . PRO B 1 57 ? -13.32 5.246 -3.854 1 95.25 57 PRO B CA 1
ATOM 1631 C C . PRO B 1 57 ? -13.031 4.605 -5.211 1 95.25 57 PRO B C 1
ATOM 1633 O O . PRO B 1 57 ? -13.531 3.516 -5.504 1 95.25 57 PRO B O 1
ATOM 1636 N N . ILE B 1 58 ? -12.258 5.281 -6.008 1 97.06 58 ILE B N 1
ATOM 1637 C CA . ILE B 1 58 ? -11.883 4.742 -7.309 1 97.06 58 ILE B CA 1
ATOM 1638 C C . ILE B 1 58 ? -11 3.508 -7.117 1 97.06 58 ILE B C 1
ATOM 1640 O O . ILE B 1 58 ? -11.211 2.484 -7.773 1 97.06 58 ILE B O 1
ATOM 1644 N N . CYS B 1 59 ? -10.07 3.576 -6.215 1 97.62 59 CYS B N 1
ATOM 1645 C CA . CYS B 1 59 ? -9.219 2.432 -5.918 1 97.62 59 CYS B CA 1
ATOM 1646 C C . CYS B 1 59 ? -10.039 1.252 -5.414 1 97.62 59 CYS B C 1
ATOM 1648 O O . CYS B 1 59 ? -9.805 0.111 -5.82 1 97.62 59 CYS B O 1
ATOM 1650 N N . LEU B 1 60 ? -10.945 1.548 -4.578 1 97.81 60 LEU B N 1
ATOM 1651 C CA . LEU B 1 60 ? -11.781 0.481 -4.047 1 97.81 60 LEU B CA 1
ATOM 1652 C C . LEU B 1 60 ? -12.656 -0.119 -5.145 1 97.81 60 LEU B C 1
ATOM 1654 O O . LEU B 1 60 ? -12.844 -1.337 -5.199 1 97.81 60 LEU B O 1
ATOM 1658 N N . LEU B 1 61 ? -13.219 0.693 -6.027 1 97.38 61 LEU B N 1
ATOM 1659 C CA . LEU B 1 61 ? -14.016 0.212 -7.152 1 97.38 61 LEU B CA 1
ATOM 1660 C C . LEU B 1 61 ? -13.195 -0.717 -8.039 1 97.38 61 LEU B C 1
ATOM 1662 O O . LEU B 1 61 ? -13.672 -1.786 -8.43 1 97.38 61 LEU B O 1
ATOM 1666 N N . LEU B 1 62 ? -11.992 -0.316 -8.297 1 98.06 62 LEU B N 1
ATOM 1667 C CA . LEU B 1 62 ? -11.094 -1.145 -9.102 1 98.06 62 LEU B CA 1
ATOM 1668 C C . LEU B 1 62 ? -10.789 -2.459 -8.391 1 98.06 62 LEU B C 1
ATOM 1670 O O . LEU B 1 62 ? -10.734 -3.514 -9.023 1 98.06 62 LEU B O 1
ATOM 1674 N N . LEU B 1 63 ? -10.617 -2.41 -7.117 1 98 63 LEU B N 1
ATOM 1675 C CA . LEU B 1 63 ? -10.336 -3.605 -6.332 1 98 63 LEU B CA 1
ATOM 1676 C C . LEU B 1 63 ? -11.492 -4.602 -6.426 1 98 63 LEU B C 1
ATOM 1678 O O . LEU B 1 63 ? -11.281 -5.781 -6.707 1 98 63 LEU B O 1
ATOM 1682 N N . VAL B 1 64 ? -12.68 -4.102 -6.242 1 97.12 64 VAL B N 1
ATOM 1683 C CA . VAL B 1 64 ? -13.852 -4.969 -6.238 1 97.12 64 VAL B CA 1
ATOM 1684 C C . VAL B 1 64 ? -14.102 -5.504 -7.648 1 97.12 64 VAL B C 1
ATOM 1686 O O . VAL B 1 64 ? -14.406 -6.684 -7.824 1 97.12 64 VAL B O 1
ATOM 1689 N N . MET B 1 65 ? -13.914 -4.688 -8.602 1 96.88 65 MET B N 1
ATOM 1690 C CA . MET B 1 65 ? -14.156 -5.094 -9.984 1 96.88 65 MET B CA 1
ATOM 1691 C C . MET B 1 65 ? -13.125 -6.125 -10.438 1 96.88 65 MET B C 1
ATOM 1693 O O . MET B 1 65 ? -13.484 -7.168 -10.984 1 96.88 65 MET B O 1
ATOM 1697 N N . THR B 1 66 ? -11.914 -5.844 -10.25 1 97.19 66 THR B N 1
ATOM 1698 C CA . THR B 1 66 ? -10.875 -6.777 -10.664 1 97.19 66 THR B CA 1
ATOM 1699 C C . THR B 1 66 ? -10.938 -8.062 -9.844 1 97.19 66 THR B C 1
ATOM 1701 O O . THR B 1 66 ? -10.773 -9.156 -10.383 1 97.19 66 THR B O 1
ATOM 1704 N N . GLY B 1 67 ? -11.141 -7.938 -8.562 1 96.12 67 GLY B N 1
ATOM 1705 C CA . GLY B 1 67 ? -11.336 -9.125 -7.738 1 96.12 67 GLY B CA 1
ATOM 1706 C C . GLY B 1 67 ? -12.5 -9.984 -8.195 1 96.12 67 GLY B C 1
ATOM 1707 O O . GLY B 1 67 ? -12.391 -11.211 -8.227 1 96.12 67 GLY B O 1
ATOM 1708 N N . GLY B 1 68 ? -13.594 -9.383 -8.523 1 94.44 68 GLY B N 1
ATOM 1709 C CA . GLY B 1 68 ? -14.766 -10.094 -9.023 1 94.44 68 GLY B CA 1
ATOM 1710 C C . GLY B 1 68 ? -14.508 -10.82 -10.328 1 94.44 68 GLY B C 1
ATOM 1711 O O . GLY B 1 68 ? -14.961 -11.953 -10.508 1 94.44 68 GLY B O 1
ATOM 1712 N N . MET B 1 69 ? -13.797 -10.195 -11.141 1 93.75 69 MET B N 1
ATOM 1713 C CA . MET B 1 69 ? -13.484 -10.797 -12.43 1 93.75 69 MET B CA 1
ATOM 1714 C C . MET B 1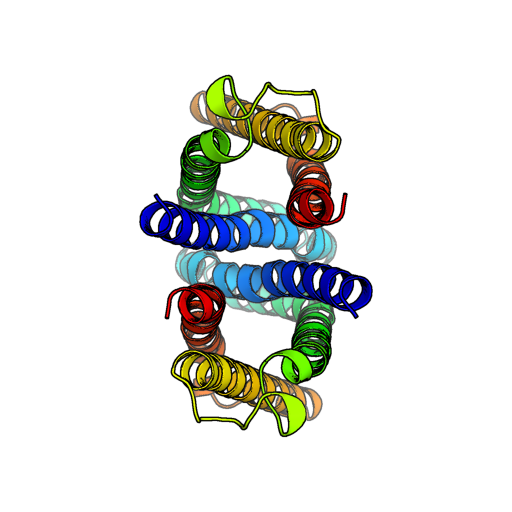 69 ? -12.547 -11.984 -12.266 1 93.75 69 MET B C 1
ATOM 1716 O O . MET B 1 69 ? -12.641 -12.969 -13.008 1 93.75 69 MET B O 1
ATOM 1720 N N . MET B 1 70 ? -11.68 -11.891 -11.281 1 93.62 70 MET B N 1
ATOM 1721 C CA . MET B 1 70 ? -10.727 -12.977 -11.062 1 93.62 70 MET B CA 1
ATOM 1722 C C . MET B 1 70 ? -11.367 -14.109 -10.273 1 93.62 70 MET B C 1
ATOM 1724 O O . MET B 1 70 ? -10.875 -15.242 -10.289 1 93.62 70 MET B O 1
ATOM 1728 N N . MET B 1 71 ? -12.406 -13.828 -9.641 1 92.75 71 MET B N 1
ATOM 1729 C CA . MET B 1 71 ? -13.062 -14.773 -8.742 1 92.75 71 MET B CA 1
ATOM 1730 C C . MET B 1 71 ? -13.562 -16 -9.508 1 92.75 71 MET B C 1
ATOM 1732 O O . MET B 1 71 ? -13.516 -17.109 -8.992 1 92.75 71 MET B O 1
ATOM 1736 N N . SER B 1 72 ? -13.93 -15.867 -10.75 1 87.56 72 SER B N 1
ATOM 1737 C CA . SER B 1 72 ? -14.508 -16.938 -11.555 1 87.56 72 SER B CA 1
ATOM 1738 C C . SER B 1 72 ? -13.5 -18.062 -11.789 1 87.56 72 SER B C 1
ATOM 1740 O O . SER B 1 72 ? -13.883 -19.203 -12.07 1 87.56 72 SER B O 1
ATOM 1742 N N . THR B 1 73 ? -12.289 -17.734 -11.57 1 88.25 73 THR B N 1
ATOM 1743 C CA . THR B 1 73 ? -11.242 -18.734 -11.789 1 88.25 73 THR B CA 1
ATOM 1744 C C . THR B 1 73 ? -11.164 -19.703 -10.617 1 88.25 73 THR B C 1
ATOM 1746 O O . THR B 1 73 ? -10.805 -20.875 -10.789 1 88.25 73 THR B O 1
ATOM 1749 N N . TRP B 1 74 ? -11.531 -19.266 -9.492 1 89.12 74 TRP B N 1
ATOM 1750 C CA . TRP B 1 74 ? -11.258 -20.062 -8.305 1 89.12 74 TRP B CA 1
ATOM 1751 C C . TRP B 1 74 ? -12.547 -20.562 -7.676 1 89.12 74 TRP B C 1
ATOM 1753 O O . TRP B 1 74 ? -12.539 -21.516 -6.898 1 89.12 74 TRP B O 1
ATOM 1763 N N . VAL B 1 75 ? -13.531 -19.891 -7.957 1 88.5 75 VAL B N 1
ATOM 1764 C CA . VAL B 1 75 ? -14.812 -20.281 -7.383 1 88.5 75 VAL B CA 1
ATOM 1765 C C . VAL B 1 75 ? -15.898 -20.234 -8.461 1 88.5 75 VAL B C 1
ATOM 1767 O O . VAL B 1 75 ? -15.688 -19.688 -9.539 1 88.5 75 VAL B O 1
ATOM 1770 N N . GLY B 1 76 ? -17.031 -20.906 -8.109 1 85.5 76 GLY B N 1
ATOM 1771 C CA . GLY B 1 76 ? -18.141 -20.953 -9.047 1 85.5 76 GLY B CA 1
ATOM 1772 C C . GLY B 1 76 ? -18.469 -22.359 -9.516 1 85.5 76 GLY B C 1
ATOM 1773 O O . GLY B 1 76 ? -17.828 -23.328 -9.078 1 85.5 76 GLY B O 1
ATOM 1774 N N . SER B 1 77 ? -19.406 -22.438 -10.477 1 80.38 77 SER B N 1
ATOM 1775 C CA . SER B 1 77 ? -19.875 -23.719 -11.008 1 80.38 77 SER B CA 1
ATOM 1776 C C . SER B 1 77 ? -18.766 -24.422 -11.789 1 80.38 77 SER B C 1
ATOM 1778 O O . SER B 1 77 ? -18.594 -25.625 -11.664 1 80.38 77 SER B O 1
ATOM 1780 N N . LYS B 1 78 ? -18.062 -23.625 -12.336 1 83.75 78 LYS B N 1
ATOM 1781 C CA . LYS B 1 78 ? -17 -24.188 -13.156 1 83.75 78 LYS B CA 1
ATOM 1782 C C . LYS B 1 78 ? -15.852 -24.703 -12.289 1 83.75 78 LYS B C 1
ATOM 1784 O O . LYS B 1 78 ? -15.164 -25.656 -12.656 1 83.75 78 LYS B O 1
ATOM 1789 N N . ALA B 1 79 ? -15.656 -24.125 -11.094 1 83.81 79 ALA B N 1
ATOM 1790 C CA . ALA B 1 79 ? -14.547 -24.469 -10.211 1 83.81 79 ALA B CA 1
ATOM 1791 C C . ALA B 1 79 ? -14.984 -25.5 -9.164 1 83.81 79 ALA B C 1
ATOM 1793 O O . ALA B 1 79 ? -14.203 -25.859 -8.281 1 83.81 79 ALA B O 1
ATOM 1794 N N . GLY B 1 80 ? -16.234 -25.969 -9.227 1 85.62 80 GLY B N 1
ATOM 1795 C CA . GLY B 1 80 ? -16.688 -27.031 -8.344 1 85.62 80 GLY B CA 1
ATOM 1796 C C . GLY B 1 80 ? -17.406 -26.516 -7.113 1 85.62 80 GLY B C 1
ATOM 1797 O O . GLY B 1 80 ? -17.484 -27.219 -6.102 1 85.62 80 GLY B O 1
ATOM 1798 N N . GLY B 1 81 ? -17.672 -25.266 -7.098 1 89.38 81 GLY B N 1
ATOM 1799 C CA . GLY B 1 81 ? -18.438 -24.75 -5.977 1 89.38 81 GLY B CA 1
ATOM 1800 C C . GLY B 1 81 ? -17.844 -23.516 -5.359 1 89.38 81 GLY B C 1
ATOM 1801 O O . GLY B 1 81 ? -16.906 -22.922 -5.914 1 89.38 81 GLY B O 1
ATOM 1802 N N . TYR B 1 82 ? -18.438 -23.094 -4.203 1 90.38 82 TYR B N 1
ATOM 1803 C CA . TYR B 1 82 ? -18.016 -21.859 -3.543 1 90.38 82 TYR B CA 1
ATOM 1804 C C . TYR B 1 82 ? -17.344 -22.156 -2.213 1 90.38 82 TYR B C 1
ATOM 1806 O O . TYR B 1 82 ? -16.5 -21.375 -1.754 1 90.38 82 TYR B O 1
ATOM 1814 N N . PHE B 1 83 ? -17.688 -23.219 -1.564 1 93.12 83 PHE B N 1
ATOM 1815 C CA . PHE B 1 83 ? -17.188 -23.516 -0.227 1 93.12 83 PHE B CA 1
ATOM 1816 C C . PHE B 1 83 ? -16.812 -24.984 -0.101 1 93.12 83 PHE B C 1
ATOM 1818 O O . PHE B 1 83 ? -17.016 -25.609 0.951 1 93.12 83 PHE B O 1
ATOM 1825 N N . GLU B 1 84 ? -16.312 -25.609 -1.092 1 91.88 84 GLU B N 1
ATOM 1826 C CA . GLU B 1 84 ? -16.094 -27.047 -1.108 1 91.88 84 GLU B CA 1
ATOM 1827 C C . GLU B 1 84 ? -14.664 -27.406 -0.68 1 91.88 84 GLU B C 1
ATOM 1829 O O . GLU B 1 84 ? -14.445 -28.406 0.009 1 91.88 84 GLU B O 1
ATOM 1834 N N . THR B 1 85 ? -13.742 -26.672 -1.062 1 92.62 85 THR B N 1
ATOM 1835 C CA . THR B 1 85 ? -12.336 -26.922 -0.756 1 92.62 85 THR B CA 1
ATOM 1836 C C . THR B 1 85 ? -11.812 -25.906 0.246 1 92.62 85 THR B C 1
ATOM 1838 O O . THR B 1 85 ? -12.398 -24.828 0.421 1 92.62 85 THR B O 1
ATOM 1841 N N . PRO B 1 86 ? -10.812 -26.312 0.981 1 94.25 86 PRO B N 1
ATOM 1842 C CA . PRO B 1 86 ? -10.203 -25.344 1.89 1 94.25 86 PRO B CA 1
ATOM 1843 C C . PRO B 1 86 ? -9.781 -24.062 1.18 1 94.25 86 PRO B C 1
ATOM 1845 O O . PRO B 1 86 ? -9.883 -22.969 1.751 1 94.25 86 PRO B O 1
ATOM 1848 N N . LEU B 1 87 ? -9.266 -24.125 -0.047 1 93.81 87 LEU B N 1
ATOM 1849 C CA . LEU B 1 87 ? -8.898 -22.953 -0.834 1 93.81 87 LEU B CA 1
ATOM 1850 C C . LEU B 1 87 ? -10.102 -22.047 -1.042 1 93.81 87 LEU B C 1
ATOM 1852 O O . LEU B 1 87 ? -10.008 -20.828 -0.825 1 93.81 87 LEU B O 1
ATOM 1856 N N . GLN B 1 88 ? -11.195 -22.609 -1.388 1 94 88 GLN B N 1
ATOM 1857 C CA . GLN B 1 88 ? -12.406 -21.844 -1.657 1 94 88 GLN B CA 1
ATOM 1858 C C . GLN B 1 88 ? -12.93 -21.188 -0.383 1 94 88 GLN B C 1
ATOM 1860 O O . GLN B 1 88 ? -13.445 -20.062 -0.42 1 94 88 GLN B O 1
ATOM 1865 N N . LYS B 1 89 ? -12.812 -21.859 0.721 1 95.62 89 LYS B N 1
ATOM 1866 C CA . LYS B 1 89 ? -13.289 -21.312 1.986 1 95.62 89 LYS B CA 1
ATOM 1867 C C . LYS B 1 89 ? -12.484 -20.078 2.385 1 95.62 89 LYS B C 1
ATOM 1869 O O . LYS B 1 89 ? -13.062 -19.062 2.785 1 95.62 89 LYS B O 1
ATOM 1874 N N . VAL B 1 90 ? -11.18 -20.156 2.277 1 95.81 90 VAL B N 1
ATOM 1875 C CA . VAL B 1 90 ? -10.32 -19.016 2.594 1 95.81 90 VAL B CA 1
ATOM 1876 C C . VAL B 1 90 ? -10.562 -17.891 1.588 1 95.81 90 VAL B C 1
ATOM 1878 O O . VAL B 1 90 ? -10.641 -16.719 1.962 1 95.81 90 VAL B O 1
ATOM 1881 N N . PHE B 1 91 ? -10.703 -18.234 0.366 1 96.19 91 PHE B N 1
ATOM 1882 C CA . PHE B 1 91 ? -10.961 -17.266 -0.691 1 96.19 91 PHE B CA 1
ATOM 1883 C C . PHE B 1 91 ? -12.25 -16.5 -0.419 1 96.19 91 PHE B C 1
ATOM 1885 O O . PHE B 1 91 ? -12.281 -15.281 -0.512 1 96.19 91 PHE B O 1
ATOM 1892 N N . MET B 1 92 ? -13.266 -17.266 -0.093 1 95.38 92 MET B N 1
ATOM 1893 C CA . MET B 1 92 ? -14.57 -16.641 0.13 1 95.38 92 MET B CA 1
ATOM 1894 C C . MET B 1 92 ? -14.547 -15.766 1.383 1 95.38 92 MET B C 1
ATOM 1896 O O . MET B 1 92 ? -15.25 -14.758 1.452 1 95.38 92 MET B O 1
ATOM 1900 N N . ALA B 1 93 ? -13.789 -16.141 2.35 1 96.44 93 ALA B N 1
ATOM 1901 C CA . ALA B 1 93 ? -13.617 -15.281 3.523 1 96.44 93 ALA B CA 1
ATOM 1902 C C . ALA B 1 93 ? -13.031 -13.93 3.135 1 96.44 93 ALA B C 1
ATOM 1904 O O . ALA B 1 93 ? -13.492 -12.891 3.613 1 96.44 93 ALA B O 1
ATOM 1905 N N . LYS B 1 94 ? -12.047 -13.969 2.254 1 97.25 94 LYS B N 1
ATOM 1906 C CA . LYS B 1 94 ? -11.445 -12.727 1.78 1 97.25 94 LYS B CA 1
ATOM 1907 C C . LYS B 1 94 ? -12.461 -11.883 1.014 1 97.25 94 LYS B C 1
ATOM 1909 O O . LYS B 1 94 ? -12.5 -10.664 1.166 1 97.25 94 LYS B O 1
ATOM 1914 N N . VAL B 1 95 ? -13.25 -12.547 0.234 1 96.69 95 VAL B N 1
ATOM 1915 C CA . VAL B 1 95 ? -14.25 -11.844 -0.562 1 96.69 95 VAL B CA 1
ATOM 1916 C C . VAL B 1 95 ? -15.289 -11.195 0.359 1 96.69 95 VAL B C 1
ATOM 1918 O O . VAL B 1 95 ? -15.68 -10.047 0.15 1 96.69 95 VAL B O 1
ATOM 1921 N N . ILE B 1 96 ? -15.703 -11.883 1.347 1 97.44 96 ILE B N 1
ATOM 1922 C CA . ILE B 1 96 ? -16.688 -11.367 2.297 1 97.44 96 ILE B CA 1
ATOM 1923 C C . ILE B 1 96 ? -16.125 -10.133 2.996 1 97.44 96 ILE B C 1
ATOM 1925 O O . ILE B 1 96 ? -16.812 -9.109 3.119 1 97.44 96 ILE B O 1
ATOM 1929 N N . LEU B 1 97 ? -14.906 -10.266 3.422 1 97.81 97 LEU B N 1
ATOM 1930 C CA . LEU B 1 97 ? -14.273 -9.125 4.082 1 97.81 97 LEU B CA 1
ATOM 1931 C C . LEU B 1 97 ? -14.195 -7.93 3.141 1 97.81 97 LEU B C 1
ATOM 1933 O O . LEU B 1 97 ? -14.461 -6.797 3.547 1 97.81 97 LEU B O 1
ATOM 1937 N N . ALA B 1 98 ? -13.828 -8.203 1.896 1 97.81 98 ALA B N 1
ATOM 1938 C CA . ALA B 1 98 ? -13.727 -7.129 0.908 1 97.81 98 ALA B CA 1
ATOM 1939 C C . ALA B 1 98 ? -15.078 -6.473 0.669 1 97.81 98 ALA B C 1
ATOM 1941 O O . ALA B 1 98 ? -15.172 -5.25 0.555 1 97.81 98 ALA B O 1
ATOM 1942 N N . LEU B 1 99 ? -16.141 -7.258 0.635 1 97.44 99 LEU B N 1
ATOM 1943 C CA . LEU B 1 99 ? -17.484 -6.734 0.41 1 97.44 99 LEU B CA 1
ATOM 1944 C C . LEU B 1 99 ? -17.953 -5.926 1.61 1 97.44 99 LEU B C 1
ATOM 1946 O O . LEU B 1 99 ? -18.656 -4.922 1.449 1 97.44 99 LEU B O 1
ATOM 1950 N N . LEU B 1 100 ? -17.578 -6.344 2.779 1 97.5 100 LEU B N 1
ATOM 1951 C CA . LEU B 1 100 ? -17.922 -5.586 3.979 1 97.5 100 LEU B CA 1
ATOM 1952 C C . LEU B 1 100 ? -17.266 -4.211 3.957 1 97.5 100 LEU B C 1
ATOM 1954 O O . LEU B 1 100 ? -17.906 -3.209 4.289 1 97.5 100 LEU B O 1
ATOM 1958 N N . ILE B 1 101 ? -16.016 -4.18 3.568 1 97.25 101 ILE B N 1
ATOM 1959 C CA . ILE B 1 101 ? -15.32 -2.904 3.449 1 97.25 101 ILE B CA 1
ATOM 1960 C C . ILE B 1 101 ? -16.016 -2.025 2.418 1 97.25 101 ILE B C 1
ATOM 1962 O O . ILE B 1 101 ? -16.266 -0.84 2.664 1 97.25 101 ILE B O 1
ATOM 1966 N N . ALA B 1 102 ? -16.359 -2.645 1.264 1 97 102 ALA B N 1
ATOM 1967 C CA . ALA B 1 102 ? -17.016 -1.9 0.192 1 97 102 ALA B CA 1
ATOM 1968 C C . ALA B 1 102 ? -18.344 -1.309 0.667 1 97 102 ALA B C 1
ATOM 1970 O O . ALA B 1 102 ? -18.625 -0.14 0.406 1 97 102 ALA B O 1
ATOM 1971 N N . CYS B 1 103 ? -19.125 -2.062 1.371 1 96.06 103 CYS B N 1
ATOM 1972 C CA . CYS B 1 103 ? -20.391 -1.589 1.916 1 96.06 103 CYS B CA 1
ATOM 1973 C C . CYS B 1 103 ? -20.172 -0.448 2.902 1 96.06 103 CYS B C 1
ATOM 1975 O O . CYS B 1 103 ? -20.922 0.537 2.895 1 96.06 103 CYS B O 1
ATOM 1977 N N . GLY B 1 104 ? -19.203 -0.621 3.727 1 94.31 104 GLY B N 1
ATOM 1978 C CA . GLY B 1 104 ? -18.891 0.435 4.672 1 94.31 104 GLY B CA 1
ATOM 1979 C C . GLY B 1 104 ? -18.484 1.735 4.004 1 94.31 104 GLY B C 1
ATOM 1980 O O . GLY B 1 104 ? -18.906 2.812 4.422 1 94.31 104 GLY B O 1
ATOM 1981 N N . VAL B 1 105 ? -17.656 1.678 2.994 1 93.69 105 VAL B N 1
ATOM 1982 C CA . VAL B 1 105 ? -17.219 2.871 2.281 1 93.69 105 VAL B CA 1
ATOM 1983 C C . VAL B 1 105 ? -18.406 3.531 1.586 1 93.69 105 VAL B C 1
ATOM 1985 O O . VAL B 1 105 ? -18.547 4.758 1.609 1 93.69 105 VAL B O 1
ATOM 1988 N N . ILE B 1 106 ? -19.281 2.707 0.98 1 92.81 106 ILE B N 1
ATOM 1989 C CA . ILE B 1 106 ? -20.484 3.227 0.333 1 92.81 106 ILE B CA 1
ATOM 1990 C C . ILE B 1 106 ? -21.359 3.936 1.362 1 92.81 106 ILE B C 1
ATOM 1992 O O . ILE B 1 106 ? -21.859 5.035 1.107 1 92.81 106 ILE B O 1
ATOM 1996 N N . PHE B 1 107 ? -21.484 3.312 2.461 1 91.5 107 PHE B N 1
ATOM 1997 C CA . PHE B 1 107 ? -22.266 3.893 3.543 1 91.5 107 PHE B CA 1
ATOM 1998 C C . PHE B 1 107 ? -21.688 5.238 3.969 1 91.5 107 PHE B C 1
ATOM 2000 O O . PHE B 1 107 ? -22.422 6.223 4.09 1 91.5 107 PHE B O 1
ATOM 2007 N N . ASN B 1 108 ? -20.453 5.273 4.172 1 89.06 108 ASN B N 1
ATOM 2008 C CA . ASN B 1 108 ? -19.781 6.5 4.582 1 89.06 108 ASN B CA 1
ATOM 2009 C C . ASN B 1 108 ? -19.891 7.586 3.518 1 89.06 108 ASN B C 1
ATOM 2011 O O . ASN B 1 108 ? -20.156 8.75 3.836 1 89.06 108 ASN B O 1
ATOM 2015 N N . LEU B 1 109 ? -19.75 7.246 2.256 1 87.94 109 LEU B N 1
ATOM 2016 C CA . LEU B 1 109 ? -19.797 8.211 1.164 1 87.94 109 LEU B CA 1
ATOM 2017 C C . LEU B 1 109 ? -21.219 8.742 0.972 1 87.94 109 LEU B C 1
ATOM 2019 O O . LEU B 1 109 ? -21.406 9.914 0.638 1 87.94 109 LEU B O 1
ATOM 2023 N N . THR B 1 110 ? -22.219 7.918 1.144 1 89.69 110 THR B N 1
ATOM 2024 C CA . THR B 1 110 ? -23.609 8.336 1.003 1 89.69 110 THR B CA 1
ATOM 2025 C C . THR B 1 110 ? -23.984 9.344 2.092 1 89.69 110 THR B C 1
ATOM 2027 O O . THR B 1 110 ? -24.672 10.328 1.822 1 89.69 110 THR B O 1
ATOM 2030 N N . HIS B 1 111 ? -23.531 9.109 3.275 1 89 111 HIS B N 1
ATOM 2031 C CA . HIS B 1 111 ? -23.781 10.047 4.371 1 89 111 HIS B CA 1
ATOM 2032 C C . HIS B 1 111 ? -23.125 11.398 4.098 1 89 111 HIS B C 1
ATOM 2034 O O . HIS B 1 111 ? -23.734 12.445 4.309 1 89 111 HIS B O 1
ATOM 2040 N N . LYS B 1 112 ? -21.953 11.328 3.631 1 83.25 112 LYS B N 1
ATOM 2041 C CA . LYS B 1 112 ? -21.25 12.57 3.33 1 83.25 112 LYS B CA 1
ATOM 2042 C C . LYS B 1 112 ? -21.922 13.328 2.188 1 83.25 112 LYS B C 1
ATOM 2044 O O . LYS B 1 112 ? -22 14.555 2.219 1 83.25 112 LYS B O 1
ATOM 2049 N N . ALA B 1 113 ? -22.391 12.625 1.216 1 85.62 113 ALA B N 1
ATOM 2050 C CA . ALA B 1 113 ? -23.062 13.227 0.061 1 85.62 113 ALA B CA 1
ATOM 2051 C C . ALA B 1 113 ? -24.344 13.93 0.469 1 85.62 113 ALA B C 1
ATOM 2053 O O . ALA B 1 113 ? -24.734 14.938 -0.131 1 85.62 113 ALA B O 1
ATOM 2054 N N . PHE B 1 114 ? -24.922 13.422 1.452 1 88.44 114 PHE B N 1
ATOM 2055 C CA . PHE B 1 114 ? -26.172 14.008 1.931 1 88.44 114 PHE B CA 1
ATOM 2056 C C . PHE B 1 114 ? -25.891 15.094 2.957 1 88.44 114 PHE B C 1
ATOM 2058 O O . PHE B 1 114 ? -26.828 15.633 3.564 1 88.44 114 PHE B O 1
ATOM 2065 N N . GLY B 1 115 ? -24.625 15.414 3.129 1 81.44 115 GLY B N 1
ATOM 2066 C CA . GLY B 1 115 ? -24.25 16.484 4.039 1 81.44 115 GLY B CA 1
ATOM 2067 C C . GLY B 1 115 ? -24.359 16.094 5.5 1 81.44 115 GLY B C 1
ATOM 2068 O O . GLY B 1 115 ? -24.5 16.953 6.367 1 81.44 115 GLY B O 1
ATOM 2069 N N . LYS B 1 116 ? -24.469 14.852 5.688 1 79.31 116 LYS B N 1
ATOM 2070 C CA . LYS B 1 116 ? -24.578 14.359 7.059 1 79.31 116 LYS B CA 1
ATOM 2071 C C . LYS B 1 116 ? -23.25 13.805 7.543 1 79.31 116 LYS B C 1
ATOM 2073 O O . LYS B 1 116 ? -22.406 13.406 6.738 1 79.31 116 LYS B O 1
ATOM 2078 N N . GLN B 1 117 ? -23.094 13.992 8.789 1 75.69 117 GLN B N 1
ATOM 2079 C CA . GLN B 1 117 ? -21.906 13.367 9.359 1 75.69 117 GLN B CA 1
ATOM 2080 C C . GLN B 1 117 ? -22.156 11.898 9.672 1 75.69 117 GLN B C 1
ATOM 2082 O O . GLN B 1 117 ? -23.203 11.539 10.227 1 75.69 117 GLN B O 1
ATOM 2087 N N . PRO B 1 118 ? -21.281 11.188 9.141 1 69.5 118 PRO B N 1
ATOM 2088 C CA . PRO B 1 118 ? -21.453 9.781 9.516 1 69.5 118 PRO B CA 1
ATOM 2089 C C . PRO B 1 118 ? -21.438 9.57 11.031 1 69.5 118 PRO B C 1
ATOM 2091 O O . PRO B 1 118 ? -20.953 10.43 11.773 1 69.5 118 PRO B O 1
ATOM 2094 N N . PRO B 1 119 ? -22.031 8.406 11.367 1 73.06 119 PRO B N 1
ATOM 2095 C CA . PRO B 1 119 ? -22.031 8.133 12.805 1 73.06 119 PRO B CA 1
ATOM 2096 C C . PRO B 1 119 ? -20.625 8.156 13.406 1 73.06 119 PRO B C 1
ATOM 2098 O O . PRO B 1 119 ? -19.641 7.82 12.727 1 73.06 119 PRO B O 1
ATOM 2101 N N . ARG B 1 120 ? -20.578 8.695 14.633 1 72.38 120 ARG B N 1
ATOM 2102 C CA . ARG B 1 120 ? -19.328 8.898 15.367 1 72.38 120 ARG B CA 1
ATOM 2103 C C . ARG B 1 120 ? -18.453 7.648 15.297 1 72.38 120 ARG B C 1
ATOM 2105 O O . ARG B 1 120 ? -17.234 7.746 15.125 1 72.38 120 ARG B O 1
ATOM 2112 N N . PHE B 1 121 ? -19.094 6.512 15.555 1 68.38 121 PHE B N 1
ATOM 2113 C CA . PHE B 1 121 ? -18.344 5.254 15.531 1 68.38 121 PHE B CA 1
ATOM 2114 C C . PHE B 1 121 ? -17.625 5.074 14.203 1 68.38 121 PHE B C 1
ATOM 2116 O O . PHE B 1 121 ? -16.438 4.711 14.18 1 68.38 121 PHE B O 1
ATOM 2123 N N . MET B 1 122 ? -18.344 5.359 13.156 1 70.62 122 MET B N 1
ATOM 2124 C CA . MET B 1 122 ? -17.781 5.18 11.82 1 70.62 122 MET B CA 1
ATOM 2125 C C . MET B 1 122 ? -16.672 6.199 11.562 1 70.62 122 MET B C 1
ATOM 2127 O O . MET B 1 122 ? -15.664 5.879 10.938 1 70.62 122 MET B O 1
ATOM 2131 N N . ARG B 1 123 ? -16.797 7.242 12.062 1 68.88 123 ARG B N 1
ATOM 2132 C CA . ARG B 1 123 ? -15.828 8.32 11.859 1 68.88 123 ARG B CA 1
ATOM 2133 C C . ARG B 1 123 ? -14.523 8.023 12.586 1 68.88 123 ARG B C 1
ATOM 2135 O O . ARG B 1 123 ? -13.438 8.289 12.062 1 68.88 123 ARG B O 1
ATOM 2142 N N . GLU B 1 124 ? -14.703 7.398 13.586 1 75.38 124 GLU B N 1
ATOM 2143 C CA . GLU B 1 124 ? -13.523 7.258 14.438 1 75.38 124 GLU B CA 1
ATOM 2144 C C . GLU B 1 124 ? -12.875 5.887 14.266 1 75.38 124 GLU B C 1
ATOM 2146 O O . GLU B 1 124 ? -11.664 5.738 14.438 1 75.38 124 GLU B O 1
ATOM 2151 N N . HIS B 1 125 ? -13.68 4.961 13.805 1 84.44 125 HIS B N 1
ATOM 2152 C CA . HIS B 1 125 ? -13.141 3.611 13.906 1 84.44 125 HIS B CA 1
ATOM 2153 C C . HIS B 1 125 ? -13.156 2.912 12.547 1 84.44 125 HIS B C 1
ATOM 2155 O O . HIS B 1 125 ? -12.562 1.843 12.391 1 84.44 125 HIS B O 1
ATOM 2161 N N . PHE B 1 126 ? -13.727 3.5 11.594 1 89.19 126 PHE B N 1
ATOM 2162 C CA . PHE B 1 126 ? -13.914 2.826 10.312 1 89.19 126 PHE B CA 1
ATOM 2163 C C . PHE B 1 126 ? -12.57 2.473 9.688 1 89.19 126 PHE B C 1
ATOM 2165 O O . PHE B 1 126 ? -12.359 1.34 9.242 1 89.19 126 PHE B O 1
ATOM 2172 N N . HIS B 1 127 ? -11.664 3.453 9.766 1 94 127 HIS B N 1
ATOM 2173 C CA . HIS B 1 127 ? -10.367 3.189 9.148 1 94 127 HIS B CA 1
ATOM 2174 C C . HIS B 1 127 ? -9.594 2.127 9.922 1 94 127 HIS B C 1
ATOM 2176 O O . HIS B 1 127 ? -8.844 1.351 9.336 1 94 127 HIS B O 1
ATOM 2182 N N . LYS B 1 128 ? -9.859 2.045 11.211 1 95.81 128 LYS B N 1
ATOM 2183 C CA . LYS B 1 128 ? -9.258 0.972 12 1 95.81 128 LYS B CA 1
ATOM 2184 C C . LYS B 1 128 ? -9.797 -0.39 11.578 1 95.81 128 LYS B C 1
ATOM 2186 O O . LYS B 1 128 ? -9.039 -1.351 11.438 1 95.81 128 LYS B O 1
ATOM 2191 N N . ILE B 1 129 ? -11.047 -0.41 11.344 1 95.38 129 ILE B N 1
ATOM 2192 C CA . ILE B 1 129 ? -11.695 -1.643 10.922 1 95.38 129 ILE B CA 1
ATOM 2193 C C . ILE B 1 129 ? -11.211 -2.031 9.523 1 95.38 129 ILE B C 1
ATOM 2195 O O . ILE B 1 129 ? -10.875 -3.193 9.281 1 95.38 129 ILE B O 1
ATOM 2199 N N . VAL B 1 130 ? -11.164 -1.067 8.656 1 96.88 130 VAL B N 1
ATOM 2200 C CA . VAL B 1 130 ? -10.711 -1.313 7.293 1 96.88 130 VAL B CA 1
ATOM 2201 C C . VAL B 1 130 ? -9.273 -1.841 7.309 1 96.88 130 VAL B C 1
ATOM 2203 O O . VAL B 1 130 ? -8.93 -2.74 6.539 1 96.88 130 VAL B O 1
ATOM 2206 N N . LEU B 1 131 ? -8.484 -1.331 8.203 1 97.38 131 LEU B N 1
ATOM 2207 C CA . LEU B 1 131 ? -7.098 -1.771 8.297 1 97.38 131 LEU B CA 1
ATOM 2208 C C . LEU B 1 131 ? -7.016 -3.221 8.758 1 97.38 131 LEU B C 1
ATOM 2210 O O . LEU B 1 131 ? -6.246 -4.012 8.211 1 97.38 131 LEU B O 1
ATOM 2214 N N . VAL B 1 132 ? -7.812 -3.562 9.727 1 97.5 132 VAL B N 1
ATOM 2215 C CA . VAL B 1 132 ? -7.82 -4.926 10.25 1 97.5 132 VAL B CA 1
ATOM 2216 C C . VAL B 1 132 ? -8.336 -5.887 9.188 1 97.5 132 VAL B C 1
ATOM 2218 O O . VAL B 1 132 ? -7.723 -6.926 8.922 1 97.5 132 VAL B O 1
ATOM 2221 N N . PHE B 1 133 ? -9.414 -5.555 8.531 1 98.06 133 PHE B N 1
ATOM 2222 C CA . PHE B 1 133 ? -9.953 -6.383 7.461 1 98.06 133 PHE B CA 1
ATOM 2223 C C . PHE B 1 133 ? -8.953 -6.508 6.32 1 98.06 133 PHE B C 1
ATOM 2225 O O . PHE B 1 133 ? -8.742 -7.598 5.785 1 98.06 133 PHE B O 1
ATOM 2232 N N . GLY B 1 134 ? -8.383 -5.34 5.992 1 97.75 134 GLY B N 1
ATOM 2233 C CA . GLY B 1 134 ? -7.387 -5.355 4.934 1 97.75 134 GLY B CA 1
ATOM 2234 C C . GLY B 1 134 ? -6.211 -6.266 5.234 1 97.75 134 GLY B C 1
ATOM 2235 O O . GLY B 1 134 ? -5.699 -6.945 4.34 1 97.75 134 GLY B O 1
ATOM 2236 N N . PHE B 1 135 ? -5.793 -6.242 6.5 1 97.75 135 PHE B N 1
ATOM 2237 C CA . PHE B 1 135 ? -4.719 -7.125 6.934 1 97.75 135 PHE B CA 1
ATOM 2238 C C . PHE B 1 135 ? -5.074 -8.586 6.664 1 97.75 135 PHE B C 1
ATOM 2240 O O . PHE B 1 135 ? -4.277 -9.32 6.082 1 97.75 135 PHE B O 1
ATOM 2247 N N . PHE B 1 136 ? -6.191 -9 7.016 1 98.19 136 PHE B N 1
ATOM 2248 C CA . PHE B 1 136 ? -6.609 -10.383 6.836 1 98.19 136 PHE B CA 1
ATOM 2249 C C . PHE B 1 136 ? -6.828 -10.703 5.359 1 98.19 136 PHE B C 1
ATOM 2251 O O . PHE B 1 136 ? -6.555 -11.812 4.914 1 98.19 136 PHE B O 1
ATOM 2258 N N . ILE B 1 137 ? -7.297 -9.742 4.605 1 98.25 137 ILE B N 1
ATOM 2259 C CA . ILE B 1 137 ? -7.508 -9.953 3.176 1 98.25 137 ILE B CA 1
ATOM 2260 C C . ILE B 1 137 ? -6.176 -10.273 2.5 1 98.25 137 ILE B C 1
ATOM 2262 O O . ILE B 1 137 ? -6.074 -11.25 1.749 1 98.25 137 ILE B O 1
ATOM 2266 N N . VAL B 1 138 ? -5.195 -9.484 2.809 1 97.06 138 VAL B N 1
ATOM 2267 C CA . VAL B 1 138 ? -3.883 -9.688 2.203 1 97.06 138 VAL B CA 1
ATOM 2268 C C . VAL B 1 138 ? -3.301 -11.016 2.678 1 97.06 138 VAL B C 1
ATOM 2270 O O . VAL B 1 138 ? -2.725 -11.766 1.887 1 97.06 138 VAL B O 1
ATOM 2273 N N . LEU B 1 139 ? -3.514 -11.328 3.918 1 97.31 139 LEU B N 1
ATOM 2274 C CA . LEU B 1 139 ? -3.035 -12.586 4.465 1 97.31 139 LEU B CA 1
ATOM 2275 C C . LEU B 1 139 ? -3.725 -13.773 3.787 1 97.31 139 LEU B C 1
ATOM 2277 O O . LEU B 1 139 ? -3.062 -14.727 3.371 1 97.31 139 LEU B O 1
ATOM 2281 N N . PHE B 1 140 ? -5.016 -13.695 3.59 1 96.94 140 PHE B N 1
ATOM 2282 C CA . PHE B 1 140 ? -5.797 -14.766 2.982 1 96.94 140 PHE B CA 1
ATOM 2283 C C . PHE B 1 140 ? -5.43 -14.938 1.513 1 96.94 140 PHE B C 1
ATOM 2285 O O . PHE B 1 140 ? -5.457 -16.047 0.985 1 96.94 140 PHE B O 1
ATOM 2292 N N . ALA B 1 141 ? -5.07 -13.836 0.937 1 94.81 141 ALA B N 1
ATOM 2293 C CA . ALA B 1 141 ? -4.715 -13.898 -0.478 1 94.81 141 ALA B CA 1
ATOM 2294 C C . ALA B 1 141 ? -3.533 -14.836 -0.708 1 94.81 141 ALA B C 1
ATOM 2296 O O . ALA B 1 141 ? -3.441 -15.484 -1.755 1 94.81 141 ALA B O 1
ATOM 2297 N N . LYS B 1 142 ? -2.635 -14.945 0.27 1 93.06 142 LYS B N 1
ATOM 2298 C CA . LYS B 1 142 ? -1.493 -15.844 0.126 1 93.06 142 LYS B CA 1
ATOM 2299 C C . LYS B 1 142 ? -1.783 -17.203 0.748 1 93.06 142 LYS B C 1
ATOM 2301 O O . LYS B 1 142 ? -1.424 -18.234 0.182 1 93.06 142 LYS B O 1
ATOM 2306 N N . VAL B 1 143 ? -2.494 -17.203 1.817 1 92.38 143 VAL B N 1
ATOM 2307 C CA . VAL B 1 143 ? -2.732 -18.422 2.584 1 92.38 143 VAL B CA 1
ATOM 2308 C C . VAL B 1 143 ? -3.629 -19.359 1.786 1 92.38 143 VAL B C 1
ATOM 2310 O O . VAL B 1 143 ? -3.502 -20.578 1.889 1 92.38 143 VAL B O 1
ATOM 2313 N N . MET B 1 144 ? -4.473 -18.875 0.946 1 91.94 144 MET B N 1
ATOM 2314 C CA . MET B 1 144 ? -5.398 -19.719 0.193 1 91.94 144 MET B CA 1
ATOM 2315 C C . MET B 1 144 ? -4.645 -20.656 -0.737 1 91.94 144 MET B C 1
ATOM 2317 O O . MET B 1 144 ? -5.148 -21.719 -1.091 1 91.94 144 MET B O 1
ATOM 2321 N N . PHE B 1 145 ? -3.426 -20.266 -1.047 1 89.75 145 PHE B N 1
ATOM 2322 C CA . PHE B 1 145 ? -2.65 -21.125 -1.94 1 89.75 145 PHE B CA 1
ATOM 2323 C C . PHE B 1 145 ? -1.731 -22.031 -1.146 1 89.75 145 PHE B C 1
ATOM 2325 O O . PHE B 1 145 ? -0.978 -22.828 -1.728 1 89.75 145 PHE B O 1
ATOM 2332 N N . MET B 1 146 ? -1.763 -21.953 0.163 1 88.69 146 MET B N 1
ATOM 2333 C CA . MET B 1 146 ? -0.914 -22.781 1.019 1 88.69 146 MET B CA 1
ATOM 2334 C C . MET B 1 146 ? -1.701 -23.953 1.601 1 88.69 146 MET B C 1
ATOM 2336 O O . MET B 1 146 ? -1.131 -24.812 2.264 1 88.69 146 MET B O 1
ATOM 2340 N N . VAL B 1 147 ? -3.021 -23.875 1.312 1 85.94 147 VAL B N 1
ATOM 2341 C CA . VAL B 1 147 ? -3.885 -24.938 1.824 1 85.94 147 VAL B CA 1
ATOM 2342 C C . VAL B 1 147 ? -4.418 -25.766 0.665 1 85.94 147 VAL B C 1
ATOM 2344 O O . VAL B 1 147 ? -4.484 -25.297 -0.472 1 85.94 147 VAL B O 1
#

pLDDT: mean 92.12, std 7.89, range [48.0, 98.5]